Protein AF-A0A3N4AW86-F1 (afdb_monomer)

pLDDT: mean 89.49, std 11.31, range [42.0, 98.19]

Foldseek 3Di:
DPPLCPQLVSVLVVCVVPPDPVCVVVNVVSV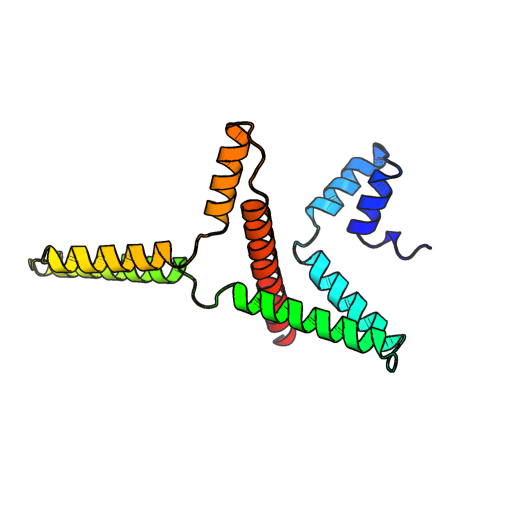VPDDPLNVVVVVVVVLVVLCVVPVPDPVSVVVSVVVVVVLVVLLVVQDPDQLVVVLVVLVVVVVVVVVVCVVVVHDDDPVVVVVSVVVSVCSPPVDDDLVNLVVVVVVCVVVVHDDDPVSVVVNVSNSSSVSSNVVVVVVVVVVVD

Organism: Yersinia pestis (NCBI:txid632)

Nearest PDB structures (foldseek):
  6p6i-assembly1_A  TM=1.658E-01  e=5.862E+00  Escherichia coli UTI89

Mean predicted aligned error: 6.72 Å

Structure (mmCIF, N/CA/C/O backbone):
data_AF-A0A3N4AW86-F1
#
_entry.id   AF-A0A3N4AW86-F1
#
loop_
_atom_site.group_PDB
_atom_site.id
_atom_site.type_symbol
_atom_site.label_atom_id
_atom_site.label_alt_id
_atom_site.label_comp_id
_atom_site.label_asym_id
_atom_site.label_entity_id
_atom_site.label_seq_id
_atom_site.pdbx_PDB_ins_code
_atom_site.Cartn_x
_atom_site.Cartn_y
_atom_site.Cartn_z
_atom_site.occupancy
_atom_site.B_iso_or_equiv
_atom_site.auth_seq_id
_atom_site.auth_comp_id
_atom_site.auth_asym_id
_atom_site.auth_atom_id
_atom_site.pdbx_PDB_model_num
ATOM 1 N N . MET A 1 1 ? 16.468 -4.626 -32.431 1.00 42.00 1 MET A N 1
ATOM 2 C CA . MET A 1 1 ? 15.860 -3.535 -31.632 1.00 42.00 1 MET A CA 1
ATOM 3 C C . MET A 1 1 ? 14.325 -3.589 -31.603 1.00 42.00 1 MET A C 1
ATOM 5 O O . MET A 1 1 ? 13.707 -2.707 -31.034 1.00 42.00 1 MET A O 1
ATOM 9 N N . THR A 1 2 ? 13.701 -4.640 -32.142 1.00 46.69 2 THR A N 1
ATOM 10 C CA . THR A 1 2 ? 12.247 -4.742 -32.370 1.00 46.69 2 THR A CA 1
ATOM 11 C C . THR A 1 2 ? 11.452 -5.402 -31.235 1.00 46.69 2 THR A C 1
ATOM 13 O O . THR A 1 2 ? 10.234 -5.424 -31.299 1.00 46.69 2 THR A O 1
ATOM 16 N N . VAL A 1 3 ? 12.112 -5.922 -30.191 1.00 42.72 3 VAL A N 1
ATOM 17 C CA . VAL A 1 3 ? 11.445 -6.650 -29.086 1.00 42.72 3 VAL A CA 1
ATOM 18 C C . VAL A 1 3 ? 11.011 -5.718 -27.943 1.00 42.72 3 VAL A C 1
ATOM 20 O O . VAL A 1 3 ? 10.119 -6.053 -27.178 1.00 42.72 3 VAL A O 1
ATOM 23 N N . LEU A 1 4 ? 11.584 -4.512 -27.845 1.00 43.78 4 LEU A N 1
ATOM 24 C CA . LEU A 1 4 ? 11.191 -3.526 -26.824 1.00 43.78 4 LEU A CA 1
ATOM 25 C C . LEU A 1 4 ? 9.841 -2.859 -27.147 1.00 43.78 4 LEU A C 1
ATOM 27 O O . LEU A 1 4 ? 9.157 -2.391 -26.248 1.00 43.78 4 LEU A O 1
ATOM 31 N N . ALA A 1 5 ? 9.425 -2.847 -28.417 1.00 46.34 5 ALA A N 1
ATOM 32 C CA . ALA A 1 5 ? 8.185 -2.203 -28.859 1.00 46.34 5 ALA A CA 1
ATOM 33 C C . ALA A 1 5 ? 6.909 -3.002 -28.528 1.00 46.34 5 ALA A C 1
ATOM 35 O O . ALA A 1 5 ? 5.811 -2.500 -28.733 1.00 46.34 5 ALA A O 1
ATOM 36 N N . THR A 1 6 ? 7.032 -4.236 -28.029 1.00 52.88 6 THR A N 1
ATOM 37 C CA . THR A 1 6 ? 5.878 -5.086 -27.690 1.00 52.88 6 THR A CA 1
ATOM 38 C C . THR A 1 6 ? 5.490 -5.012 -26.215 1.00 52.88 6 THR A C 1
ATOM 40 O O . THR A 1 6 ? 4.542 -5.677 -25.805 1.00 52.88 6 THR A O 1
ATOM 43 N N . GLN A 1 7 ? 6.225 -4.248 -25.400 1.00 64.31 7 GLN A N 1
ATOM 44 C CA . GLN A 1 7 ? 5.888 -4.031 -23.995 1.00 64.31 7 GLN A CA 1
ATOM 45 C C . GLN A 1 7 ? 5.148 -2.692 -23.832 1.00 64.31 7 GLN A C 1
ATOM 47 O O . GLN A 1 7 ? 5.660 -1.666 -24.284 1.00 64.31 7 GLN A O 1
ATOM 52 N N . PRO A 1 8 ? 3.976 -2.673 -23.171 1.00 67.88 8 PRO A N 1
ATOM 53 C CA . PRO A 1 8 ? 3.099 -1.499 -23.094 1.00 67.88 8 PRO A CA 1
ATOM 54 C C . PRO A 1 8 ? 3.762 -0.272 -22.443 1.00 67.88 8 PRO A C 1
ATOM 56 O O . PRO A 1 8 ? 3.571 0.852 -22.894 1.00 67.88 8 PRO A O 1
ATOM 59 N N . GLU A 1 9 ? 4.609 -0.473 -21.431 1.00 69.81 9 GLU A N 1
ATOM 60 C CA . GLU A 1 9 ? 5.377 0.607 -20.792 1.00 69.81 9 GLU A CA 1
ATOM 61 C C . GLU A 1 9 ? 6.489 1.152 -21.707 1.00 69.81 9 GLU A C 1
ATOM 63 O O . GLU A 1 9 ? 6.673 2.361 -21.823 1.00 69.81 9 GLU A O 1
ATOM 68 N N . SER A 1 10 ? 7.204 0.278 -22.419 1.00 72.44 10 SER A N 1
ATOM 69 C CA . SER A 1 10 ? 8.222 0.707 -23.383 1.00 72.44 10 SER A CA 1
ATOM 70 C C . SER A 1 10 ? 7.596 1.472 -24.550 1.00 72.44 10 SER A C 1
ATOM 72 O O . SER A 1 10 ? 8.141 2.491 -24.964 1.00 72.44 10 SER A O 1
ATOM 74 N N . ALA A 1 11 ? 6.427 1.045 -25.039 1.00 75.19 11 ALA A N 1
ATOM 75 C CA . ALA A 1 11 ? 5.647 1.799 -26.019 1.00 75.19 11 ALA A CA 1
ATOM 76 C C . ALA A 1 11 ? 5.262 3.188 -25.481 1.00 75.19 11 ALA A C 1
ATOM 78 O O . ALA A 1 11 ? 5.430 4.184 -26.186 1.00 75.19 11 ALA A O 1
ATOM 79 N N . ALA A 1 12 ? 4.879 3.273 -24.204 1.00 79.94 12 ALA A N 1
ATOM 80 C CA . ALA A 1 12 ? 4.555 4.539 -23.562 1.00 79.94 12 ALA A CA 1
ATOM 81 C C . ALA A 1 12 ? 5.732 5.506 -23.449 1.00 79.94 12 ALA A C 1
ATOM 83 O O . ALA A 1 12 ? 5.621 6.681 -23.807 1.00 79.94 12 ALA A O 1
ATOM 84 N N . LEU A 1 13 ? 6.882 5.011 -22.998 1.00 82.31 13 LEU A N 1
ATOM 85 C CA . LEU A 1 13 ? 8.104 5.806 -22.913 1.00 82.31 13 LEU A CA 1
ATOM 86 C C . LEU A 1 13 ? 8.606 6.218 -24.304 1.00 82.31 13 LEU A C 1
ATOM 88 O O . LEU A 1 13 ? 9.104 7.331 -24.481 1.00 82.31 13 LEU A O 1
ATOM 92 N N . LEU A 1 14 ? 8.461 5.354 -25.313 1.00 84.31 14 LEU A N 1
ATOM 93 C CA . LEU A 1 14 ? 8.794 5.684 -26.700 1.00 84.31 14 LEU A CA 1
ATOM 94 C C . LEU A 1 14 ? 7.863 6.765 -27.263 1.00 84.31 14 LEU A C 1
ATOM 96 O O . LEU A 1 14 ? 8.356 7.680 -27.925 1.00 84.31 14 LEU A O 1
ATOM 100 N N . TRP A 1 15 ? 6.563 6.712 -26.957 1.00 89.12 15 TRP A N 1
ATOM 101 C CA . TRP A 1 15 ? 5.609 7.746 -27.358 1.00 89.12 15 TRP A CA 1
ATOM 102 C C . TRP A 1 15 ? 5.960 9.107 -26.744 1.00 89.12 15 TRP A C 1
ATOM 104 O O . TRP A 1 15 ? 5.963 10.105 -27.457 1.00 89.12 15 TRP A O 1
ATOM 114 N N . LEU A 1 16 ? 6.377 9.167 -25.471 1.00 89.12 16 LEU A N 1
ATOM 115 C CA . LEU A 1 16 ? 6.836 10.424 -24.849 1.00 89.12 16 LEU A CA 1
ATOM 116 C C . LEU A 1 16 ? 8.054 11.043 -25.556 1.00 89.12 16 LEU A C 1
ATOM 118 O O . LEU A 1 16 ? 8.210 12.262 -25.563 1.00 89.12 16 LEU A O 1
ATOM 122 N N . ASN A 1 17 ? 8.912 10.220 -26.167 1.00 89.75 17 ASN A N 1
ATOM 123 C CA . ASN A 1 17 ? 10.070 10.692 -26.930 1.00 89.75 17 ASN A CA 1
ATOM 124 C C . ASN A 1 17 ? 9.721 11.107 -28.370 1.00 89.75 17 ASN A C 1
ATOM 126 O O . ASN A 1 17 ? 10.458 11.885 -28.979 1.00 89.75 17 ASN A O 1
ATOM 130 N N . ARG A 1 18 ? 8.638 10.568 -28.940 1.00 90.00 18 ARG A N 1
ATOM 131 C CA . ARG A 1 18 ? 8.152 10.870 -30.296 1.00 90.00 18 ARG A CA 1
ATOM 132 C C . ARG A 1 18 ? 6.620 10.899 -30.311 1.00 90.00 18 ARG A C 1
ATOM 134 O O . ARG A 1 18 ? 6.008 9.950 -30.803 1.00 90.00 18 ARG A O 1
AT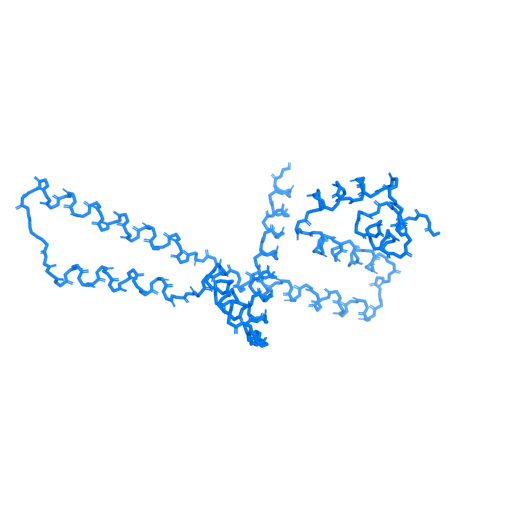OM 141 N N . PRO A 1 19 ? 6.009 11.961 -29.763 1.00 91.50 19 PRO A N 1
ATOM 142 C CA . PRO A 1 19 ? 4.564 12.022 -29.637 1.00 91.50 19 PRO A CA 1
ATOM 143 C C . PRO A 1 19 ? 3.919 12.179 -31.012 1.00 91.50 19 PRO A C 1
ATOM 145 O O . PRO A 1 19 ? 4.356 12.987 -31.833 1.00 91.50 19 PRO A O 1
ATOM 148 N N . ASP A 1 20 ? 2.851 11.423 -31.233 1.00 93.31 20 ASP A N 1
ATOM 149 C CA . ASP A 1 20 ? 2.004 11.528 -32.415 1.00 93.31 20 ASP A CA 1
ATOM 150 C C . ASP A 1 20 ? 0.535 11.497 -31.983 1.00 93.31 20 ASP A C 1
ATOM 152 O O . ASP A 1 20 ? 0.100 10.617 -31.236 1.00 93.31 20 ASP A O 1
ATOM 156 N N . VAL A 1 21 ? -0.232 12.484 -32.451 1.00 95.12 21 VAL A N 1
ATOM 157 C CA . VAL A 1 21 ? -1.661 12.615 -32.156 1.00 95.12 21 VAL A CA 1
ATOM 158 C C . VAL A 1 21 ? -2.461 11.442 -32.721 1.00 95.12 21 VAL A C 1
ATOM 160 O O . VAL A 1 21 ? -3.443 11.033 -32.106 1.00 95.12 21 VAL A O 1
ATOM 163 N N . ALA A 1 22 ? -2.022 10.857 -33.842 1.00 94.75 22 ALA A N 1
ATOM 164 C CA . ALA A 1 22 ? -2.697 9.718 -34.458 1.00 94.75 22 ALA A CA 1
ATOM 165 C C . ALA A 1 22 ? -2.637 8.457 -33.578 1.00 94.75 22 ALA A C 1
ATOM 167 O O . ALA A 1 22 ? -3.567 7.655 -33.597 1.00 94.75 22 ALA A O 1
ATOM 168 N N . THR A 1 23 ? -1.576 8.304 -32.777 1.00 90.62 23 THR A N 1
ATOM 169 C CA . THR A 1 23 ? -1.358 7.150 -31.886 1.00 90.62 23 THR A CA 1
ATOM 170 C C . THR A 1 23 ? -1.676 7.449 -30.421 1.00 90.62 23 THR A C 1
ATOM 172 O O . THR A 1 23 ? -1.651 6.546 -29.588 1.00 90.62 23 THR A O 1
ATOM 175 N N . TYR A 1 24 ? -2.021 8.697 -30.082 1.00 93.06 24 TYR A N 1
ATOM 176 C CA . TYR A 1 24 ? -2.259 9.114 -28.698 1.00 93.06 24 TYR A CA 1
ATOM 177 C C . TYR A 1 24 ? -3.385 8.328 -28.010 1.00 93.06 24 TYR A C 1
ATOM 179 O O . TYR A 1 24 ? -3.247 7.935 -26.854 1.00 93.06 24 TYR A O 1
ATOM 187 N N . GLY A 1 25 ? -4.484 8.059 -28.723 1.00 91.81 25 GLY A N 1
ATOM 188 C CA . GLY A 1 25 ? -5.603 7.283 -28.179 1.00 91.81 25 GLY A CA 1
ATOM 189 C C . GLY A 1 25 ? -5.204 5.848 -27.828 1.00 91.81 25 GLY A C 1
ATOM 190 O O . GLY A 1 25 ? -5.431 5.405 -26.706 1.00 91.81 25 GLY A O 1
ATOM 191 N N . GLU A 1 26 ? -4.542 5.150 -28.754 1.00 87.44 26 GLU A N 1
ATOM 192 C CA . GLU A 1 26 ? -4.023 3.789 -28.537 1.00 87.44 26 GLU A CA 1
ATOM 193 C C . GLU A 1 26 ? -3.012 3.750 -27.386 1.00 87.44 26 GLU A C 1
ATOM 195 O O . GLU A 1 26 ? -3.025 2.844 -26.547 1.00 87.44 26 GLU A O 1
ATOM 200 N N . GLN A 1 27 ? -2.175 4.779 -27.308 1.00 88.50 27 GLN A N 1
ATOM 201 C CA . GLN A 1 27 ? -1.208 4.937 -26.243 1.00 88.50 27 GLN A CA 1
ATOM 202 C C . GLN A 1 27 ? -1.879 5.080 -24.864 1.00 88.50 27 GLN A C 1
ATOM 204 O O . GLN A 1 27 ? -1.477 4.408 -23.911 1.00 88.50 27 GLN A O 1
ATOM 209 N N . LEU A 1 28 ? -2.924 5.903 -24.733 1.00 91.19 28 LEU A N 1
ATOM 210 C CA . LEU A 1 28 ? -3.678 6.009 -23.479 1.00 91.19 28 LEU A CA 1
ATOM 211 C C . LEU A 1 28 ? -4.407 4.709 -23.132 1.00 91.19 28 LEU A C 1
ATOM 213 O O . LEU A 1 28 ? -4.344 4.276 -21.983 1.00 91.19 28 LEU A O 1
ATOM 217 N N . SER A 1 29 ? -5.031 4.049 -24.111 1.00 88.56 29 SER A N 1
ATOM 218 C CA . SER A 1 29 ? -5.679 2.748 -23.897 1.00 88.56 29 SER A CA 1
ATOM 219 C C . SER A 1 29 ? -4.688 1.678 -23.433 1.00 88.56 29 SER A C 1
ATOM 221 O O . SER A 1 29 ? -5.029 0.816 -22.625 1.00 88.56 29 SER A O 1
ATOM 223 N N . THR A 1 30 ? -3.442 1.734 -23.899 1.00 84.94 30 THR A N 1
ATOM 224 C CA . THR A 1 30 ? -2.376 0.832 -23.447 1.00 84.94 30 THR A CA 1
ATOM 225 C C . THR A 1 30 ? -2.022 1.068 -21.976 1.00 84.94 30 THR A C 1
ATOM 227 O O . THR A 1 30 ? -1.865 0.110 -21.218 1.00 84.94 30 THR A O 1
ATOM 230 N N . LEU A 1 31 ? -1.933 2.333 -21.556 1.00 87.06 31 LEU A N 1
ATOM 231 C CA . LEU A 1 31 ? -1.657 2.706 -20.165 1.00 87.06 31 LEU A CA 1
ATOM 232 C C . LEU A 1 31 ? -2.814 2.368 -19.220 1.00 87.06 31 LEU A C 1
ATOM 234 O O . LEU A 1 31 ? -2.570 1.914 -18.106 1.00 87.06 31 LEU A O 1
ATOM 238 N N . GLU A 1 32 ? -4.056 2.547 -19.669 1.00 86.69 32 GLU A N 1
ATOM 239 C CA . GLU A 1 32 ? -5.261 2.224 -18.896 1.00 86.69 32 GLU A CA 1
ATOM 240 C C . GLU A 1 32 ? -5.319 0.741 -18.506 1.00 86.69 32 GLU A C 1
ATOM 242 O O . GLU A 1 32 ? -5.755 0.391 -17.411 1.00 86.69 32 GLU A O 1
ATOM 247 N N . ASN A 1 33 ? -4.821 -0.135 -19.380 1.00 84.69 33 ASN A N 1
ATOM 248 C CA . ASN A 1 33 ? -4.828 -1.581 -19.170 1.00 84.69 33 ASN A CA 1
ATOM 249 C C . ASN A 1 33 ? -3.539 -2.115 -18.516 1.00 84.69 33 ASN A C 1
ATOM 251 O O . ASN A 1 33 ? -3.370 -3.332 -18.378 1.00 84.69 33 ASN A O 1
ATOM 255 N N . LEU A 1 34 ? -2.611 -1.239 -18.114 1.00 85.88 34 LEU A N 1
ATOM 256 C CA . LEU A 1 34 ? -1.362 -1.660 -17.491 1.00 85.88 34 LEU A CA 1
ATOM 257 C C . LEU A 1 34 ? -1.620 -2.174 -16.069 1.00 85.88 34 LEU A C 1
ATOM 259 O O . LEU A 1 34 ? -2.151 -1.474 -15.210 1.00 85.88 34 LEU A O 1
ATOM 263 N N . SER A 1 35 ? -1.206 -3.412 -15.797 1.00 89.50 35 SER A N 1
ATOM 264 C CA . SER A 1 35 ? -1.344 -3.989 -14.460 1.00 89.50 35 SER A CA 1
ATOM 265 C C . SER A 1 35 ? -0.543 -3.184 -13.425 1.00 89.50 35 SER A C 1
ATOM 267 O O . SER A 1 35 ? 0.636 -2.908 -13.664 1.00 89.50 35 SER A O 1
ATOM 269 N N . PRO A 1 36 ? -1.089 -2.926 -12.221 1.00 91.69 36 PRO A N 1
ATOM 270 C CA . PRO A 1 36 ? -0.319 -2.328 -11.128 1.00 91.69 36 PRO A CA 1
ATOM 271 C C . PRO A 1 36 ? 0.855 -3.216 -10.672 1.00 91.69 36 PRO A C 1
ATOM 273 O O . PRO A 1 36 ? 1.771 -2.745 -10.005 1.00 91.69 36 PRO A O 1
ATOM 276 N N . LEU A 1 37 ? 0.857 -4.502 -11.051 1.00 93.56 37 LEU A N 1
ATOM 277 C CA . LEU A 1 37 ? 1.943 -5.445 -10.783 1.00 93.56 37 LEU A CA 1
ATOM 278 C C . LEU A 1 37 ? 3.038 -5.452 -11.854 1.00 93.56 37 LEU A C 1
ATOM 280 O O . LEU A 1 37 ? 3.976 -6.238 -11.744 1.00 93.56 37 LEU A O 1
ATOM 284 N N . PHE A 1 38 ? 2.940 -4.608 -12.884 1.00 89.19 38 PHE A N 1
ATOM 285 C CA . PHE A 1 38 ? 3.862 -4.616 -14.019 1.00 89.19 38 PHE A CA 1
ATOM 286 C C . PHE A 1 38 ? 5.336 -4.603 -13.592 1.00 89.19 38 PHE A C 1
ATOM 288 O O . PHE A 1 38 ? 6.097 -5.459 -14.030 1.00 89.19 38 PHE A O 1
ATOM 295 N N . VAL A 1 39 ? 5.729 -3.703 -12.685 1.00 89.62 39 VAL A N 1
ATOM 296 C CA . VAL A 1 39 ? 7.125 -3.588 -12.223 1.00 89.62 39 VAL A CA 1
ATOM 297 C C . VAL A 1 39 ? 7.622 -4.886 -11.579 1.00 89.62 39 VAL A C 1
ATOM 299 O O . VAL A 1 39 ? 8.742 -5.315 -11.846 1.00 89.62 39 VAL A O 1
ATOM 302 N N . LEU A 1 40 ? 6.789 -5.537 -10.762 1.00 94.25 40 LEU A N 1
ATOM 303 C CA . LEU A 1 40 ? 7.142 -6.791 -10.091 1.00 94.25 40 LEU A CA 1
ATOM 304 C C . LEU A 1 40 ? 7.219 -7.954 -11.090 1.00 94.25 40 LEU A C 1
ATOM 306 O O . LEU A 1 40 ? 8.208 -8.681 -11.099 1.00 94.25 40 LEU A O 1
ATOM 310 N N . ASN A 1 41 ? 6.255 -8.051 -12.010 1.00 92.81 41 ASN A N 1
ATOM 311 C CA . ASN A 1 41 ? 6.264 -9.056 -13.076 1.00 92.81 41 ASN A CA 1
ATOM 312 C C . ASN A 1 41 ? 7.490 -8.911 -13.996 1.00 92.81 41 ASN A C 1
ATOM 314 O O . ASN A 1 41 ? 8.102 -9.902 -14.397 1.00 92.81 41 ASN A O 1
ATOM 318 N N . THR A 1 42 ? 7.864 -7.677 -14.336 1.00 91.19 42 THR A N 1
ATOM 319 C CA . THR A 1 42 ? 9.046 -7.382 -15.154 1.00 91.19 42 THR A CA 1
ATOM 320 C C . THR A 1 42 ? 10.333 -7.701 -14.399 1.00 91.19 42 THR A C 1
ATOM 322 O O . THR A 1 42 ? 11.272 -8.241 -14.989 1.00 91.19 42 THR A O 1
ATOM 325 N N . ALA A 1 43 ? 10.390 -7.427 -13.094 1.00 93.25 43 ALA A N 1
ATOM 326 C CA . ALA A 1 43 ? 11.531 -7.800 -12.266 1.00 93.25 43 ALA A CA 1
ATOM 327 C C . ALA A 1 43 ? 11.709 -9.324 -12.192 1.00 93.25 43 ALA A C 1
ATOM 329 O O . ALA A 1 43 ? 12.828 -9.810 -12.353 1.00 93.25 43 ALA A O 1
ATOM 330 N N . ASP A 1 44 ? 10.623 -10.084 -12.052 1.00 94.44 44 ASP A N 1
ATOM 331 C CA . ASP A 1 44 ? 10.658 -11.549 -12.078 1.00 94.44 44 ASP A CA 1
ATOM 332 C C . ASP A 1 44 ? 11.193 -12.089 -13.410 1.00 94.44 44 ASP A C 1
ATOM 334 O O . ASP A 1 44 ? 12.092 -12.935 -13.428 1.00 94.44 44 ASP A O 1
ATOM 338 N N . GLN A 1 45 ? 10.707 -11.551 -14.534 1.00 94.06 45 GLN A N 1
ATOM 339 C CA . GLN A 1 45 ? 11.214 -11.900 -15.866 1.00 94.06 45 GLN A CA 1
ATOM 340 C C . GLN A 1 45 ? 12.696 -11.542 -16.021 1.00 94.06 45 GLN A C 1
ATOM 342 O O . GLN A 1 45 ? 13.470 -12.324 -16.574 1.00 94.06 45 GLN A O 1
ATOM 347 N N . SER A 1 46 ? 13.108 -10.388 -15.496 1.00 94.88 46 SER A N 1
ATOM 348 C CA . SER A 1 46 ? 14.499 -9.927 -15.535 1.00 94.88 46 SER A CA 1
ATOM 349 C C . SER A 1 46 ? 15.415 -10.849 -14.732 1.00 94.88 46 SER A C 1
ATOM 351 O O . SER A 1 46 ? 16.473 -11.248 -15.220 1.00 94.88 46 SER A O 1
ATOM 353 N N . VAL A 1 47 ? 14.994 -11.256 -13.531 1.00 96.69 47 VAL A N 1
ATOM 354 C CA . VAL A 1 47 ? 15.724 -12.219 -12.696 1.00 96.69 47 VAL A CA 1
ATOM 355 C C . VAL A 1 47 ? 15.808 -13.581 -13.385 1.00 96.69 47 VAL A C 1
ATOM 357 O O . VAL A 1 47 ? 16.884 -14.180 -13.414 1.00 96.69 47 VAL A O 1
ATOM 360 N N . ALA A 1 48 ? 14.712 -14.071 -13.970 1.00 95.88 48 ALA A N 1
ATOM 361 C CA . ALA A 1 48 ? 14.695 -15.338 -14.699 1.00 95.88 48 ALA A CA 1
ATOM 362 C C . ALA A 1 48 ? 15.649 -15.317 -15.906 1.00 95.88 48 ALA A C 1
ATOM 364 O O . ALA A 1 48 ? 16.470 -16.224 -16.067 1.00 95.88 48 ALA A O 1
ATOM 365 N N . MET A 1 49 ? 15.605 -14.247 -16.703 1.00 96.06 49 MET A N 1
ATOM 366 C CA . MET A 1 49 ? 16.491 -14.057 -17.851 1.00 96.06 49 MET A CA 1
ATOM 367 C C . MET A 1 49 ? 17.960 -13.971 -17.425 1.00 96.06 49 MET A C 1
ATOM 369 O O . MET A 1 49 ? 18.814 -14.623 -18.027 1.00 96.06 49 MET A O 1
ATOM 373 N N . ALA A 1 50 ? 18.266 -13.219 -16.365 1.00 97.31 50 ALA A N 1
ATOM 374 C CA . ALA A 1 50 ? 19.627 -13.085 -15.857 1.00 97.31 50 ALA A CA 1
ATOM 375 C C . ALA A 1 50 ? 20.186 -14.432 -15.366 1.00 97.31 50 ALA A C 1
ATOM 377 O O . ALA A 1 50 ? 21.317 -14.779 -15.704 1.00 97.31 50 ALA A O 1
ATOM 378 N N . ARG A 1 51 ? 19.377 -15.233 -14.653 1.00 97.12 51 ARG A N 1
ATOM 379 C CA . ARG A 1 51 ? 19.750 -16.594 -14.220 1.00 97.12 51 ARG A CA 1
ATOM 380 C C . ARG A 1 51 ? 20.024 -17.524 -15.400 1.00 97.12 51 ARG A C 1
ATOM 382 O O . ARG A 1 51 ? 20.951 -18.321 -15.339 1.00 97.12 51 ARG A O 1
ATOM 389 N N . GLN A 1 52 ? 19.241 -17.425 -16.473 1.00 97.12 52 GLN A N 1
ATOM 390 C CA . GLN A 1 52 ? 19.451 -18.233 -17.675 1.00 97.12 52 GLN A CA 1
ATOM 391 C C . GLN A 1 52 ? 20.717 -17.812 -18.434 1.00 97.12 52 GLN A C 1
ATOM 393 O O . GLN A 1 52 ? 21.446 -18.659 -18.949 1.00 97.12 52 GLN A O 1
ATOM 398 N N . ARG A 1 53 ? 20.974 -16.502 -18.536 1.00 97.69 53 ARG A N 1
ATOM 399 C CA . ARG A 1 53 ? 22.063 -15.964 -19.358 1.00 97.69 53 ARG A CA 1
ATOM 400 C C . ARG A 1 53 ? 23.423 -16.022 -18.669 1.00 97.69 53 ARG A C 1
ATOM 402 O O . ARG A 1 53 ? 24.426 -16.215 -19.360 1.00 97.69 53 ARG A O 1
ATOM 409 N N . TRP A 1 54 ? 23.442 -15.863 -17.346 1.00 97.75 54 TRP A N 1
ATOM 410 C CA . TRP A 1 54 ? 24.644 -15.790 -16.514 1.00 97.75 54 TRP A CA 1
ATOM 411 C C . TRP A 1 54 ? 24.511 -16.654 -15.245 1.00 97.75 54 TRP A C 1
ATOM 413 O O . TRP A 1 54 ? 24.584 -16.133 -14.134 1.00 97.75 54 TRP A O 1
ATOM 423 N N . PRO A 1 55 ? 24.334 -17.982 -15.377 1.00 95.56 55 PRO A N 1
ATOM 424 C CA . PRO A 1 55 ? 23.974 -18.861 -14.257 1.00 95.56 55 PRO A CA 1
ATOM 425 C C . PRO A 1 55 ? 25.035 -18.968 -13.153 1.00 95.56 55 PRO A C 1
ATOM 427 O O . PRO A 1 55 ? 24.719 -19.357 -12.032 1.00 95.56 55 PRO A O 1
ATOM 430 N N . SER A 1 56 ? 26.296 -18.665 -13.465 1.00 95.75 56 SER A N 1
ATOM 431 C CA . SER A 1 56 ? 27.428 -18.770 -12.533 1.00 95.75 56 SER A CA 1
ATOM 432 C C . SER A 1 56 ? 28.103 -17.426 -12.260 1.00 95.75 56 SER A C 1
ATOM 434 O O . SER A 1 56 ? 29.174 -17.403 -11.659 1.00 95.75 56 SER A O 1
ATOM 436 N N . ASP A 1 57 ? 27.510 -16.313 -12.706 1.00 98.19 57 ASP A N 1
ATOM 437 C CA . ASP A 1 57 ? 28.051 -14.982 -12.440 1.00 98.19 57 ASP A CA 1
ATOM 438 C C . ASP A 1 57 ? 27.735 -14.554 -10.992 1.00 98.19 57 ASP A C 1
ATOM 440 O O . ASP A 1 57 ? 26.560 -14.480 -10.615 1.00 98.19 57 ASP A O 1
ATOM 444 N N . PRO A 1 58 ? 28.747 -14.252 -10.155 1.00 97.44 58 PRO A N 1
ATOM 445 C CA . PRO A 1 58 ? 28.511 -13.897 -8.756 1.00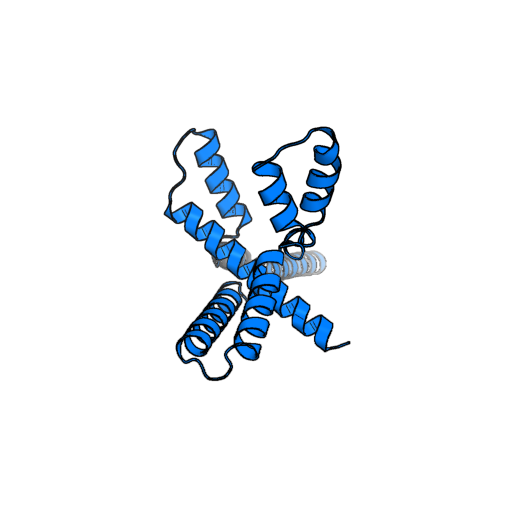 97.44 58 PRO A CA 1
ATOM 446 C C . PRO A 1 58 ? 27.672 -12.625 -8.569 1.00 97.44 58 PRO A C 1
ATOM 448 O O . PRO A 1 58 ? 26.896 -12.542 -7.615 1.00 97.44 58 PRO A O 1
ATOM 451 N N . SER A 1 59 ? 27.799 -11.645 -9.470 1.00 97.12 59 SER A N 1
ATOM 452 C CA . SER A 1 59 ? 27.080 -10.367 -9.384 1.00 97.12 59 SER A CA 1
ATOM 453 C C . SER A 1 59 ? 25.595 -10.571 -9.664 1.00 97.12 59 SER A C 1
ATOM 455 O O . SER A 1 59 ? 24.741 -10.081 -8.924 1.00 97.12 59 SER A O 1
ATOM 457 N N . GLN A 1 60 ? 25.279 -11.364 -10.691 1.00 97.12 60 GLN A N 1
ATOM 458 C CA . GLN A 1 60 ? 23.910 -11.752 -11.018 1.00 97.12 60 GLN A CA 1
ATOM 459 C C . GLN A 1 60 ? 23.228 -12.460 -9.841 1.00 97.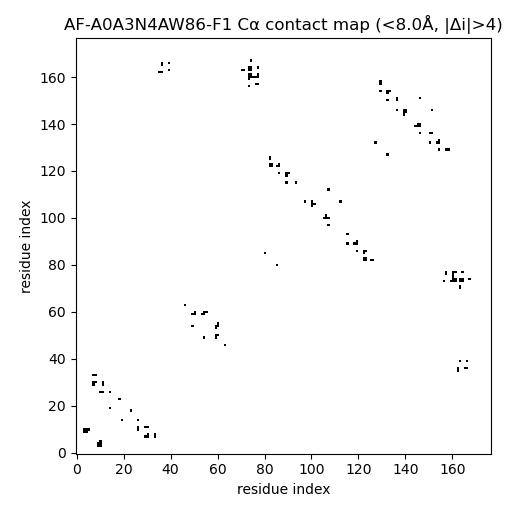12 60 GLN A C 1
ATOM 461 O O . GLN A 1 60 ? 22.094 -12.114 -9.479 1.00 97.12 60 GLN A O 1
ATOM 466 N N . VAL A 1 61 ? 23.908 -13.441 -9.237 1.00 97.44 61 VAL A N 1
ATOM 467 C CA . VAL A 1 61 ? 23.379 -14.202 -8.097 1.00 97.44 61 VAL A CA 1
ATOM 468 C C . VAL A 1 61 ? 23.124 -13.273 -6.910 1.00 97.44 61 VAL A C 1
ATOM 470 O O . VAL A 1 61 ? 22.043 -13.325 -6.316 1.00 97.44 61 VAL A O 1
ATOM 473 N N . ALA A 1 62 ? 24.076 -12.391 -6.593 1.00 98.06 62 ALA A N 1
ATOM 474 C CA . ALA A 1 62 ? 23.968 -11.455 -5.479 1.00 98.06 62 ALA A CA 1
ATOM 475 C C . ALA A 1 62 ? 22.790 -10.477 -5.637 1.00 98.06 62 ALA A C 1
ATOM 477 O O . ALA A 1 62 ? 21.978 -10.349 -4.714 1.00 98.06 62 ALA A O 1
ATOM 478 N N . GLU A 1 63 ? 22.640 -9.837 -6.802 1.00 97.88 63 GLU A N 1
ATOM 479 C CA . GLU A 1 63 ? 21.543 -8.887 -7.041 1.00 97.88 63 GLU A CA 1
ATOM 480 C C . GLU A 1 63 ? 20.177 -9.580 -7.062 1.00 97.88 63 GLU A C 1
ATOM 482 O O . GLU A 1 63 ? 19.217 -9.082 -6.473 1.00 97.88 63 GLU A O 1
ATOM 487 N N . SER A 1 64 ? 20.087 -10.784 -7.635 1.00 97.56 64 SER A N 1
ATOM 488 C CA . SER A 1 64 ? 18.835 -11.553 -7.635 1.00 97.56 64 SER A CA 1
ATOM 489 C C . SER A 1 64 ? 18.401 -11.949 -6.220 1.00 97.56 64 SER A C 1
ATOM 491 O O . SER A 1 64 ? 17.214 -11.914 -5.897 1.00 97.56 64 SER A O 1
ATOM 493 N N . GLN A 1 65 ? 19.348 -12.320 -5.353 1.00 97.19 65 GLN A N 1
ATOM 494 C CA . GLN A 1 65 ? 19.058 -12.614 -3.947 1.00 97.19 65 GLN A CA 1
ATOM 495 C C . GLN A 1 65 ? 18.684 -11.356 -3.163 1.00 97.19 65 GLN A C 1
ATOM 497 O O . GLN A 1 65 ? 17.786 -11.396 -2.322 1.00 97.19 65 GLN A O 1
ATOM 502 N N . ARG A 1 66 ? 19.359 -10.230 -3.421 1.00 97.62 66 ARG A N 1
ATOM 503 C CA . ARG A 1 66 ? 19.020 -8.939 -2.814 1.00 97.62 66 ARG A CA 1
ATOM 504 C C . ARG A 1 66 ? 17.596 -8.521 -3.175 1.00 97.62 66 ARG A C 1
ATOM 506 O O . ARG A 1 66 ? 16.858 -8.127 -2.275 1.00 97.62 66 ARG A O 1
ATOM 513 N N . TRP A 1 67 ? 17.212 -8.648 -4.444 1.00 96.88 67 TRP A N 1
ATOM 514 C CA . TRP A 1 67 ? 15.851 -8.378 -4.905 1.00 96.88 67 TRP A CA 1
ATOM 515 C C . TRP A 1 67 ? 14.823 -9.262 -4.195 1.00 96.88 67 TRP A C 1
ATOM 517 O O . TRP A 1 67 ? 13.866 -8.746 -3.624 1.00 96.88 67 TRP A O 1
ATOM 527 N N . ALA A 1 68 ? 15.063 -10.576 -4.136 1.00 96.38 68 ALA A N 1
ATOM 528 C CA . ALA A 1 68 ? 14.169 -11.501 -3.441 1.00 96.38 68 ALA A CA 1
ATOM 529 C C . ALA A 1 68 ? 13.982 -11.125 -1.958 1.00 96.38 68 ALA A C 1
ATOM 531 O O . ALA A 1 68 ? 12.855 -11.064 -1.475 1.00 96.38 68 ALA A O 1
ATOM 532 N N . ARG A 1 69 ? 15.069 -10.785 -1.249 1.00 97.38 69 ARG A N 1
ATOM 533 C CA . ARG A 1 69 ? 14.999 -10.323 0.150 1.00 97.38 69 ARG A CA 1
ATOM 534 C C . ARG A 1 69 ? 14.221 -9.015 0.308 1.00 97.38 69 ARG A C 1
ATOM 536 O O . ARG A 1 69 ? 13.513 -8.852 1.295 1.00 97.38 69 ARG A O 1
ATOM 543 N N . LEU A 1 70 ? 14.356 -8.084 -0.638 1.00 96.19 70 LEU A N 1
ATOM 544 C CA . LEU A 1 70 ? 13.603 -6.829 -0.631 1.00 96.19 70 LEU A CA 1
ATOM 545 C C . LEU A 1 70 ? 12.098 -7.081 -0.781 1.00 96.19 70 LEU A C 1
ATOM 547 O O . LEU A 1 70 ? 11.311 -6.502 -0.035 1.00 96.19 70 LEU A O 1
ATOM 551 N N . VAL A 1 71 ? 11.703 -7.933 -1.731 1.00 95.94 71 VAL A N 1
ATOM 552 C CA . VAL A 1 71 ? 10.294 -8.291 -1.953 1.00 95.94 71 VAL A CA 1
ATOM 553 C C . VAL A 1 71 ? 9.721 -8.999 -0.724 1.00 95.94 71 VAL A C 1
ATOM 555 O O . VAL A 1 71 ? 8.658 -8.609 -0.251 1.00 95.94 71 VAL A O 1
ATOM 558 N N . GLU A 1 72 ? 10.453 -9.951 -0.142 1.00 95.06 72 GLU A N 1
ATOM 559 C CA . GLU A 1 72 ? 10.040 -10.647 1.085 1.00 95.06 72 GLU A CA 1
ATOM 560 C C . GLU A 1 72 ? 9.824 -9.672 2.255 1.00 95.06 72 GLU A C 1
ATOM 562 O O . GLU A 1 72 ? 8.790 -9.696 2.922 1.00 95.06 72 GLU A O 1
ATOM 567 N N . ALA A 1 73 ? 10.758 -8.739 2.465 1.00 94.56 73 ALA A N 1
ATOM 568 C CA . ALA A 1 73 ? 10.622 -7.719 3.503 1.00 94.56 73 ALA A CA 1
ATOM 569 C C . ALA A 1 73 ? 9.381 -6.833 3.287 1.00 94.56 73 ALA A C 1
ATOM 571 O O . ALA A 1 73 ? 8.665 -6.526 4.240 1.00 94.56 73 ALA A O 1
ATOM 572 N N . ARG A 1 74 ? 9.090 -6.453 2.036 1.00 94.56 74 ARG A N 1
ATOM 573 C CA . ARG A 1 74 ? 7.893 -5.677 1.674 1.00 94.56 74 ARG A CA 1
ATOM 574 C C . ARG A 1 74 ? 6.601 -6.446 1.942 1.00 94.56 74 ARG A C 1
ATOM 576 O O . ARG A 1 74 ? 5.653 -5.853 2.446 1.00 94.56 74 ARG A O 1
ATOM 583 N N . ILE A 1 75 ? 6.568 -7.748 1.655 1.00 92.50 75 ILE A N 1
ATOM 584 C CA . ILE A 1 75 ? 5.420 -8.610 1.976 1.00 92.50 75 ILE A CA 1
ATOM 585 C C . ILE A 1 75 ? 5.177 -8.619 3.491 1.00 92.50 75 ILE A C 1
ATOM 587 O O . ILE A 1 75 ? 4.039 -8.440 3.922 1.00 92.50 75 ILE A O 1
ATOM 591 N N . GLY A 1 76 ? 6.237 -8.751 4.296 1.00 87.06 76 GLY A N 1
ATOM 592 C CA . GLY A 1 76 ? 6.142 -8.710 5.759 1.00 87.06 76 GLY A CA 1
ATOM 593 C C . GLY A 1 76 ? 5.614 -7.378 6.312 1.00 87.06 76 GLY A C 1
ATOM 594 O O . GLY A 1 76 ? 4.866 -7.369 7.287 1.00 87.06 76 GLY A O 1
ATOM 595 N N . LEU A 1 77 ? 5.944 -6.254 5.665 1.00 85.06 77 LEU A N 1
ATOM 596 C CA . LEU A 1 77 ? 5.456 -4.919 6.042 1.00 85.06 77 LEU A CA 1
ATOM 597 C C . LEU A 1 77 ? 3.975 -4.683 5.718 1.00 85.06 77 LEU A C 1
ATOM 599 O O . LEU A 1 77 ? 3.370 -3.782 6.294 1.00 85.06 77 LEU A O 1
ATOM 603 N N . ALA A 1 78 ? 3.387 -5.460 4.806 1.00 77.69 78 ALA A N 1
ATOM 604 C CA . ALA A 1 78 ? 2.012 -5.270 4.346 1.00 77.69 78 ALA A CA 1
ATOM 605 C C . ALA A 1 78 ? 0.939 -5.793 5.320 1.00 77.69 78 ALA A C 1
ATOM 607 O O . ALA A 1 78 ? -0.242 -5.726 4.983 1.00 77.69 78 ALA A O 1
ATOM 608 N N . GLY A 1 79 ? 1.345 -6.326 6.482 1.00 66.69 79 GLY A N 1
ATOM 609 C CA . GLY A 1 79 ? 0.468 -6.798 7.553 1.00 66.69 79 GLY A CA 1
ATOM 610 C C . GLY A 1 79 ? -0.404 -8.000 7.163 1.00 66.69 79 GLY A C 1
ATOM 611 O O . GLY A 1 79 ? -1.180 -7.976 6.208 1.00 66.69 79 GLY A O 1
ATOM 612 N N . THR A 1 80 ? -0.333 -9.089 7.925 1.00 62.12 80 THR A N 1
ATOM 613 C CA . THR A 1 80 ? -1.312 -10.186 7.805 1.00 62.12 80 THR A CA 1
ATOM 614 C C . THR A 1 80 ? -2.609 -9.876 8.553 1.00 62.12 80 THR A C 1
ATOM 616 O O . THR A 1 80 ? -3.680 -10.296 8.113 1.00 62.12 80 THR A O 1
ATOM 619 N N . ASP A 1 81 ? -2.522 -9.080 9.621 1.00 66.81 81 ASP A N 1
ATOM 620 C CA . ASP A 1 81 ? -3.635 -8.720 10.499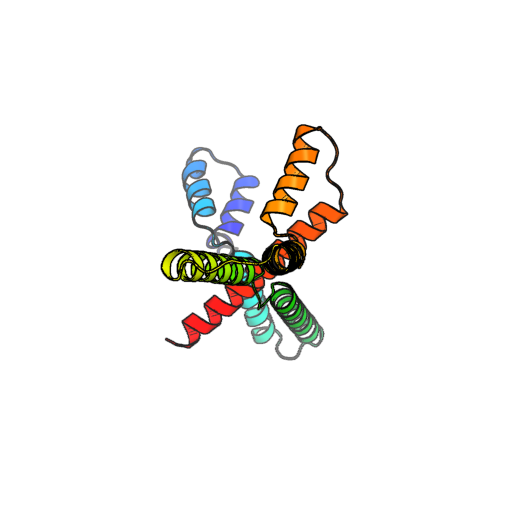 1.00 66.81 81 ASP A CA 1
ATOM 621 C C . ASP A 1 81 ? -4.181 -7.342 10.116 1.00 66.81 81 ASP A C 1
ATOM 623 O O . ASP A 1 81 ? -3.714 -6.314 10.601 1.00 66.81 81 ASP A O 1
ATOM 627 N N . SER A 1 82 ? -5.172 -7.308 9.226 1.00 74.81 82 SER A N 1
ATOM 628 C CA . SER A 1 82 ? -5.810 -6.051 8.831 1.00 74.81 82 SER A CA 1
ATOM 629 C C . SER A 1 82 ? -6.519 -5.400 10.027 1.00 74.81 82 SER A C 1
ATOM 631 O O . SER A 1 82 ? -7.532 -5.918 10.507 1.00 74.81 82 SER A O 1
ATOM 633 N N . SER A 1 83 ? -6.032 -4.233 10.466 1.00 81.19 83 SER A N 1
ATOM 634 C CA . SER A 1 83 ? -6.684 -3.403 11.492 1.00 81.19 83 SER A CA 1
ATOM 635 C C . SER A 1 83 ? -8.144 -3.093 11.143 1.00 81.19 83 SER A C 1
ATOM 637 O O . SER A 1 83 ? -8.994 -3.045 12.028 1.00 81.19 83 SER A O 1
ATOM 639 N N . TYR A 1 84 ? -8.462 -2.961 9.849 1.00 85.81 84 TYR A N 1
ATOM 640 C CA . TYR A 1 84 ? -9.832 -2.784 9.362 1.00 85.81 84 TYR A CA 1
ATOM 641 C C . TYR A 1 84 ? -10.724 -3.985 9.698 1.00 85.81 84 TYR A C 1
ATOM 643 O O . TYR A 1 84 ? -11.795 -3.815 10.280 1.00 85.81 84 TYR A O 1
ATOM 651 N N . PHE A 1 85 ? -10.271 -5.204 9.387 1.00 88.25 85 PHE A N 1
ATOM 652 C CA . PHE A 1 85 ? -11.030 -6.418 9.690 1.00 88.25 85 PHE A CA 1
ATOM 653 C C . PHE A 1 85 ? -11.234 -6.591 11.201 1.00 88.25 85 PHE A C 1
ATOM 655 O O . PHE A 1 85 ? -12.348 -6.861 11.646 1.00 88.25 85 PHE A O 1
ATOM 662 N N . GLN A 1 86 ? -10.189 -6.361 12.003 1.00 90.06 86 GLN A N 1
ATOM 663 C CA . GLN A 1 86 ? -10.275 -6.436 13.467 1.00 90.06 86 GLN A CA 1
ATOM 664 C C . GLN A 1 86 ? -11.251 -5.400 14.038 1.00 90.06 86 GLN A C 1
ATOM 666 O O . GLN A 1 86 ? -12.092 -5.725 14.880 1.00 90.06 86 GLN A O 1
ATOM 671 N N . LEU A 1 87 ? -11.193 -4.159 13.550 1.00 92.31 87 LEU A N 1
ATOM 672 C CA . LEU A 1 87 ? -12.125 -3.104 13.935 1.00 92.31 87 LEU A CA 1
ATOM 673 C C . LEU A 1 87 ? -13.569 -3.481 13.583 1.00 92.31 87 LEU A C 1
ATOM 675 O O . LEU A 1 87 ? -14.455 -3.342 14.426 1.00 92.31 87 LEU A O 1
ATOM 679 N N . GLN A 1 88 ? -13.803 -4.011 12.380 1.00 93.12 88 GLN A N 1
ATOM 680 C CA . GLN A 1 88 ? -15.122 -4.475 11.950 1.00 93.12 88 GLN A CA 1
ATOM 681 C C . GLN A 1 88 ? -15.646 -5.597 12.856 1.00 93.12 88 GLN A C 1
ATOM 683 O O . GLN A 1 88 ? -16.801 -5.552 13.281 1.00 93.12 88 GLN A O 1
ATOM 688 N N . GLN A 1 89 ? -14.806 -6.578 13.198 1.00 94.50 89 GLN A N 1
ATOM 689 C CA . GLN A 1 89 ? -15.180 -7.664 14.106 1.00 94.50 89 GLN A CA 1
ATOM 690 C C . GLN A 1 89 ? -15.541 -7.146 15.502 1.00 94.50 89 GLN A C 1
ATOM 692 O O . GLN A 1 89 ? -16.563 -7.548 16.060 1.00 94.50 89 GLN A O 1
ATOM 697 N N . ARG A 1 90 ? -14.745 -6.227 16.061 1.00 94.88 90 ARG A N 1
ATOM 698 C CA . ARG A 1 90 ? -15.011 -5.624 17.378 1.00 94.88 90 ARG A CA 1
ATOM 699 C C . ARG A 1 90 ? -16.290 -4.791 17.381 1.00 94.88 90 ARG A C 1
ATOM 701 O O . ARG A 1 90 ? -17.076 -4.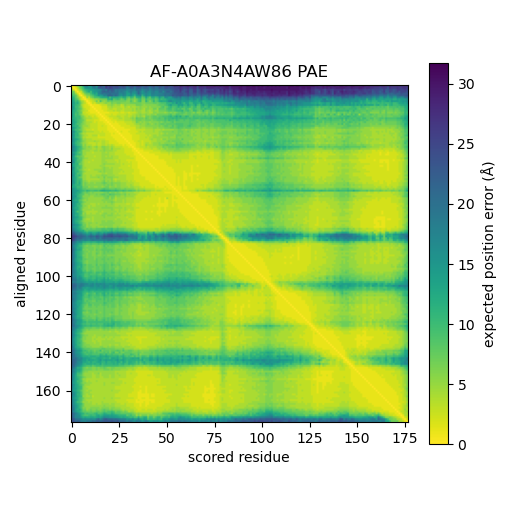893 18.322 1.00 94.88 90 ARG A O 1
ATOM 708 N N . LEU A 1 91 ? -16.516 -4.010 16.328 1.00 96.69 91 LEU A N 1
ATOM 709 C CA . LEU A 1 91 ? -17.732 -3.219 16.165 1.00 96.69 91 LEU A CA 1
ATOM 710 C C . LEU A 1 91 ? -18.967 -4.122 16.074 1.00 96.69 91 LEU A C 1
ATOM 712 O O . LEU A 1 91 ? -19.962 -3.877 16.755 1.00 96.69 91 LEU A O 1
ATOM 716 N N . HIS A 1 92 ? -18.887 -5.192 15.282 1.00 96.62 92 HIS A N 1
ATOM 717 C CA . HIS A 1 92 ? -19.967 -6.164 15.162 1.00 96.62 92 HIS A CA 1
ATOM 718 C C . HIS A 1 92 ? -20.259 -6.854 16.502 1.00 96.62 92 HIS A C 1
ATOM 720 O O . HIS A 1 92 ? -21.410 -6.891 16.927 1.00 96.62 92 HIS A O 1
ATOM 726 N N . ALA A 1 93 ? -19.227 -7.306 17.221 1.00 96.12 93 ALA A N 1
ATOM 727 C CA . ALA A 1 93 ? -19.384 -7.929 18.535 1.00 96.12 93 ALA A CA 1
ATOM 728 C C . ALA A 1 93 ? -20.039 -6.989 19.564 1.00 96.12 93 ALA A C 1
ATOM 730 O O . ALA A 1 93 ? -20.897 -7.419 20.337 1.00 96.12 93 ALA A O 1
ATOM 731 N N . LEU A 1 94 ? -19.674 -5.701 19.561 1.00 96.94 94 LEU A N 1
ATOM 732 C CA . LEU A 1 94 ? -20.326 -4.701 20.407 1.00 96.94 94 LEU A CA 1
ATOM 733 C C . LEU A 1 94 ? -21.800 -4.518 20.022 1.00 96.94 94 LEU A C 1
ATOM 735 O O . LEU A 1 94 ? -22.654 -4.459 20.906 1.00 96.94 94 LEU A O 1
ATOM 739 N N . SER A 1 95 ? -22.105 -4.458 18.723 1.00 96.75 95 SER A N 1
ATOM 740 C CA . SER A 1 95 ? -23.483 -4.325 18.239 1.00 96.75 95 SER A CA 1
ATOM 741 C C . SER A 1 95 ? -24.354 -5.514 18.644 1.00 96.75 95 SER A C 1
ATOM 743 O O . SER A 1 95 ? -25.459 -5.319 19.144 1.00 96.75 95 SER A O 1
ATOM 745 N N . GLU A 1 96 ? -23.855 -6.741 18.485 1.00 97.00 96 GLU A N 1
ATOM 746 C CA . GLU A 1 96 ? -24.566 -7.949 18.917 1.00 97.00 96 GLU A CA 1
ATOM 747 C C . GLU A 1 96 ? -24.809 -7.934 20.429 1.00 97.00 96 GLU A C 1
ATOM 749 O O . GLU A 1 96 ? -25.910 -8.241 20.893 1.00 97.00 96 GLU A O 1
ATOM 754 N N . LYS A 1 97 ? -23.814 -7.497 21.215 1.00 95.38 97 LYS A N 1
ATOM 755 C CA . LYS A 1 97 ? -23.969 -7.405 22.668 1.00 95.38 97 LYS A CA 1
ATOM 756 C C . LYS A 1 97 ? -25.036 -6.392 23.077 1.00 95.38 97 LYS A C 1
ATOM 758 O O . LYS A 1 97 ? -25.797 -6.657 24.007 1.00 95.38 97 LYS A O 1
ATOM 763 N N . LEU A 1 98 ? -25.100 -5.245 22.402 1.00 95.75 98 LEU A N 1
ATOM 764 C CA . LEU A 1 98 ? -26.131 -4.233 22.640 1.00 95.75 98 LEU A CA 1
ATOM 765 C C . LEU A 1 98 ? -27.532 -4.801 22.374 1.00 95.75 98 LEU A C 1
ATOM 767 O O . LEU A 1 98 ? -28.410 -4.670 23.227 1.00 95.75 98 LEU A O 1
ATOM 771 N N . LEU A 1 99 ? -27.712 -5.503 21.252 1.00 96.06 99 LEU A N 1
ATOM 772 C CA . LEU A 1 99 ? -28.984 -6.136 20.888 1.00 96.06 99 LEU A CA 1
ATOM 773 C C . LEU A 1 99 ? -29.403 -7.230 21.881 1.00 96.06 99 LEU A C 1
ATOM 775 O O . LEU A 1 99 ? -30.577 -7.339 22.237 1.00 96.06 99 LEU A O 1
ATOM 779 N N . GLU A 1 100 ? -28.459 -8.045 22.357 1.00 96.06 100 GLU A N 1
ATOM 780 C CA . GLU A 1 100 ? -28.726 -9.071 23.372 1.00 96.06 100 GLU A CA 1
ATOM 781 C C . GLU A 1 100 ? -29.250 -8.451 24.678 1.00 96.06 100 GLU A C 1
ATOM 783 O O . GLU A 1 100 ? -30.218 -8.937 25.273 1.00 96.06 100 GLU A O 1
ATOM 788 N N . GLN A 1 101 ? -28.619 -7.367 25.130 1.00 95.44 101 GLN A N 1
ATOM 789 C CA . GLN A 1 101 ? -29.001 -6.686 26.367 1.00 95.44 101 GLN A CA 1
ATOM 790 C C . GLN A 1 101 ? -30.350 -5.983 26.237 1.00 95.44 101 GLN A C 1
ATOM 792 O O . GLN A 1 101 ? -31.167 -6.067 27.150 1.00 95.44 101 GLN A O 1
ATOM 797 N N . GLU A 1 102 ? -30.641 -5.391 25.080 1.00 93.94 102 GLU A N 1
ATOM 798 C CA . GLU A 1 102 ? -31.957 -4.822 24.795 1.00 93.94 102 GLU A CA 1
ATOM 799 C C . GLU A 1 102 ? -33.064 -5.888 24.861 1.00 93.94 102 GLU A C 1
ATOM 801 O O . GLU A 1 102 ? -34.051 -5.722 25.583 1.00 93.94 102 GLU A O 1
ATOM 806 N N . ARG A 1 103 ? -32.877 -7.029 24.182 1.00 95.31 103 ARG A N 1
ATOM 807 C CA . ARG A 1 103 ? -33.853 -8.137 24.170 1.00 95.31 103 ARG A CA 1
ATOM 808 C C . ARG A 1 103 ? -34.092 -8.729 25.554 1.00 95.31 103 ARG A C 1
ATOM 810 O O . ARG A 1 103 ? -35.224 -9.065 25.894 1.00 95.31 103 ARG A O 1
ATOM 817 N N . SER A 1 104 ? -33.034 -8.859 26.349 1.00 94.94 104 SER A N 1
ATOM 818 C CA . SER A 1 104 ? -33.112 -9.396 27.711 1.00 94.94 104 SER A CA 1
ATOM 819 C C . SER A 1 104 ? -33.539 -8.360 28.757 1.00 94.94 104 SER A C 1
ATOM 821 O O . SER A 1 104 ? -33.682 -8.718 29.925 1.00 94.94 104 SER A O 1
ATOM 823 N N . ARG A 1 105 ? -33.761 -7.092 28.365 1.00 91.69 105 ARG A N 1
ATOM 824 C CA . ARG A 1 105 ? -33.944 -5.948 29.282 1.00 91.69 105 ARG A CA 1
ATOM 825 C C . ARG A 1 105 ? -32.814 -5.838 30.319 1.00 91.69 105 ARG A C 1
ATOM 827 O O . ARG A 1 105 ? -33.029 -5.372 31.437 1.00 91.69 105 ARG A O 1
ATOM 834 N N . GLY A 1 106 ? -31.623 -6.302 29.945 1.00 88.19 106 GLY A N 1
ATOM 835 C CA . GLY A 1 106 ? -30.398 -6.180 30.718 1.00 88.19 106 GLY A CA 1
ATOM 836 C C . GLY A 1 106 ? -29.796 -4.781 30.602 1.00 88.19 106 GLY A C 1
ATOM 837 O O . GLY A 1 106 ? -30.268 -3.931 29.846 1.00 88.19 106 GLY A O 1
ATOM 838 N N . SER A 1 107 ? -28.736 -4.528 31.364 1.00 90.56 107 SER A N 1
ATOM 839 C CA . SER A 1 107 ? -28.003 -3.264 31.319 1.00 90.56 107 SER A CA 1
ATOM 840 C C . SER A 1 107 ? -26.525 -3.500 31.034 1.00 90.56 107 SER A C 1
ATOM 842 O O . SER A 1 107 ? -25.911 -4.461 31.495 1.00 90.56 107 SER A O 1
ATOM 844 N N . LEU A 1 108 ? -25.939 -2.585 30.265 1.00 92.69 108 LEU A N 1
ATOM 845 C CA . LEU A 1 108 ? -24.498 -2.507 30.064 1.00 92.69 108 LEU A CA 1
ATOM 846 C C . LEU A 1 108 ? -23.915 -1.452 30.985 1.00 92.69 108 LEU A C 1
ATOM 848 O O . LEU A 1 108 ? -24.456 -0.356 31.137 1.00 92.69 108 LEU A O 1
ATOM 852 N N . THR A 1 109 ? -22.777 -1.774 31.589 1.00 95.38 109 THR A N 1
ATOM 853 C CA . THR A 1 109 ? -22.052 -0.796 32.390 1.00 95.38 109 THR A CA 1
ATOM 854 C C . THR A 1 109 ? -21.336 0.192 31.475 1.00 95.38 109 THR A C 1
ATOM 856 O O . THR A 1 109 ? -20.815 -0.166 30.415 1.00 95.38 109 THR A O 1
ATOM 859 N N . ILE A 1 110 ? -21.231 1.444 31.923 1.00 96.19 110 ILE A N 1
ATOM 860 C CA . ILE A 1 110 ? -20.407 2.458 31.250 1.00 96.19 110 ILE A CA 1
ATOM 861 C C . ILE A 1 110 ? -18.956 1.967 31.124 1.00 96.19 110 ILE A C 1
ATOM 863 O O . ILE A 1 110 ? -18.303 2.222 30.115 1.00 96.19 110 ILE A O 1
ATOM 867 N N . SER A 1 111 ? -18.456 1.227 32.120 1.00 96.25 111 SER A N 1
ATOM 868 C CA . SER A 1 111 ? -17.115 0.635 32.093 1.00 96.25 111 SER A CA 1
ATOM 869 C C . SER A 1 111 ? -16.931 -0.343 30.932 1.00 96.25 111 SER A C 1
ATOM 871 O O . SER A 1 111 ? -15.916 -0.263 30.250 1.00 96.25 111 SER A O 1
ATOM 873 N N . TYR A 1 112 ? -17.916 -1.205 30.649 1.0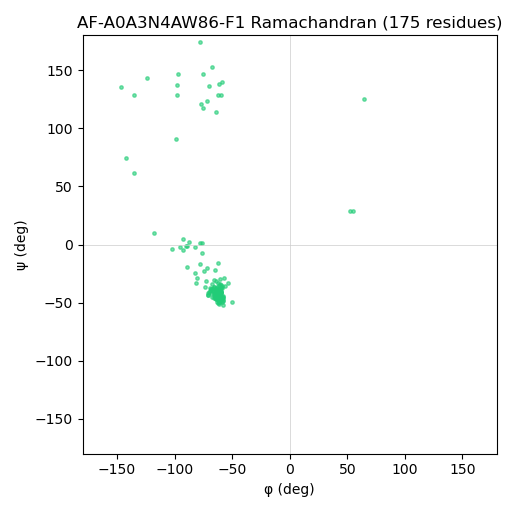0 95.56 112 TYR A N 1
ATOM 874 C CA . TYR A 1 112 ? -17.853 -2.109 29.497 1.00 95.56 112 TYR A CA 1
ATOM 875 C C . TYR A 1 112 ? -17.769 -1.334 28.177 1.00 95.56 112 TYR A C 1
ATOM 877 O O . TYR A 1 112 ? -16.899 -1.613 27.353 1.00 95.56 112 TYR A O 1
ATOM 885 N N . LEU A 1 113 ? -18.630 -0.325 27.993 1.00 96.56 113 LEU A N 1
ATOM 886 C CA . LEU A 1 113 ? -18.635 0.490 26.774 1.00 96.56 113 LEU A CA 1
ATOM 887 C C . LEU A 1 113 ? -17.303 1.224 26.586 1.00 96.56 113 LEU A C 1
ATOM 889 O O . LEU A 1 113 ? -16.756 1.227 25.487 1.00 96.56 113 LEU A O 1
ATOM 893 N N . LYS A 1 114 ? -16.737 1.781 27.665 1.00 97.50 114 LYS A N 1
ATOM 894 C CA . LYS A 1 114 ? -15.404 2.401 27.644 1.00 97.50 114 LYS A CA 1
ATOM 895 C C . LYS A 1 114 ? -14.330 1.417 27.191 1.00 97.50 114 LYS A C 1
ATOM 897 O O . LYS A 1 114 ? -13.518 1.770 26.342 1.00 97.50 114 LYS A O 1
ATOM 902 N N . THR A 1 115 ? -14.333 0.193 27.719 1.00 97.31 115 THR A N 1
ATOM 903 C CA . THR A 1 115 ? -13.372 -0.840 27.313 1.00 97.31 115 THR A CA 1
ATOM 904 C C . THR A 1 115 ? -13.537 -1.224 25.844 1.00 97.31 115 THR A C 1
ATOM 906 O O . THR A 1 115 ? -12.538 -1.308 25.134 1.00 97.31 115 THR A O 1
ATOM 909 N N . ALA A 1 116 ? -14.769 -1.411 25.363 1.00 96.38 116 ALA A N 1
ATOM 910 C CA . ALA A 1 116 ? -15.028 -1.752 23.964 1.00 96.38 116 ALA A CA 1
ATOM 911 C C . ALA A 1 116 ? -14.577 -0.635 23.006 1.00 96.38 116 ALA A C 1
ATOM 913 O O . ALA A 1 116 ? -13.890 -0.901 22.020 1.00 96.38 116 ALA A O 1
ATOM 914 N N . VAL A 1 117 ? -14.901 0.624 23.325 1.00 96.44 117 VAL A N 1
ATOM 915 C CA . VAL A 1 117 ? -14.458 1.795 22.551 1.00 96.44 117 VAL A CA 1
ATOM 916 C C . VAL A 1 117 ? -12.938 1.913 22.557 1.00 96.44 117 VAL A C 1
ATOM 918 O O . VAL A 1 117 ? -12.348 2.095 21.496 1.00 96.44 117 VAL A O 1
ATOM 921 N N . TYR A 1 118 ? -12.297 1.751 23.716 1.00 96.00 118 TYR A N 1
ATOM 922 C CA . TYR A 1 118 ? -10.840 1.797 23.820 1.00 96.00 118 TYR A CA 1
ATOM 923 C C . TYR A 1 118 ? -10.176 0.736 22.937 1.00 96.00 118 TYR A C 1
ATOM 925 O O . TYR A 1 118 ? -9.272 1.060 22.178 1.00 96.00 118 TYR A O 1
ATOM 933 N N . GLN A 1 119 ? -10.665 -0.507 22.962 1.00 94.00 119 GLN A N 1
ATOM 934 C CA . GLN A 1 119 ? -10.137 -1.574 22.107 1.00 94.00 119 GLN A CA 1
ATOM 935 C C . GLN A 1 119 ? -10.281 -1.246 20.616 1.00 94.00 119 GLN A C 1
ATOM 937 O O . GLN A 1 119 ? -9.341 -1.457 19.856 1.00 94.00 119 GLN A O 1
ATOM 942 N N . MET A 1 120 ? -11.425 -0.699 20.191 1.00 94.69 120 MET A N 1
ATOM 943 C CA . MET A 1 120 ? -11.618 -0.259 18.804 1.00 94.69 120 MET A CA 1
ATOM 944 C C . MET A 1 120 ? -10.673 0.889 18.424 1.00 94.69 120 MET A C 1
ATOM 946 O O . MET A 1 120 ? -10.097 0.868 17.341 1.00 94.69 120 MET A O 1
ATOM 950 N N . GLN A 1 121 ? -10.456 1.856 19.319 1.00 93.19 121 GLN A N 1
ATOM 951 C CA . GLN A 1 121 ? -9.473 2.923 19.111 1.00 93.19 121 GLN A CA 1
ATOM 952 C C . GLN A 1 121 ? -8.045 2.373 19.023 1.00 93.19 121 GLN A C 1
ATOM 954 O O . GLN A 1 121 ? -7.259 2.853 18.213 1.00 93.19 121 GLN A O 1
ATOM 959 N N . THR A 1 122 ? -7.700 1.364 19.827 1.00 91.06 122 THR A N 1
ATOM 960 C CA . THR A 1 122 ? -6.399 0.694 19.742 1.00 91.06 122 THR A CA 1
ATOM 961 C C . THR A 1 122 ? -6.205 0.023 18.385 1.00 91.06 122 THR A C 1
ATOM 963 O O . THR A 1 122 ? -5.144 0.204 17.797 1.00 91.06 122 THR A O 1
ATOM 966 N N . GLU A 1 123 ? -7.208 -0.690 17.856 1.00 89.88 123 GLU A N 1
ATOM 967 C CA . GLU A 1 123 ? -7.103 -1.279 16.509 1.00 89.88 123 GLU A CA 1
ATOM 968 C C . GLU A 1 123 ? -6.986 -0.202 15.428 1.00 89.88 123 GLU A C 1
ATOM 970 O O . GLU A 1 123 ? -6.126 -0.303 14.558 1.00 89.88 123 GLU A O 1
ATOM 975 N N . LEU A 1 124 ? -7.797 0.859 15.503 1.00 87.81 124 LEU A N 1
ATOM 976 C CA . LEU A 1 124 ? -7.754 1.960 14.537 1.00 87.81 124 LEU A CA 1
ATOM 977 C C . LEU A 1 124 ? -6.379 2.645 14.504 1.00 87.81 124 LEU A C 1
ATOM 979 O O . LEU A 1 124 ? -5.899 3.011 13.438 1.00 87.81 124 LEU A O 1
ATOM 983 N N . ASN A 1 125 ? -5.736 2.791 15.663 1.00 86.44 125 ASN A N 1
ATOM 984 C CA . ASN A 1 125 ? -4.436 3.450 15.795 1.00 86.44 125 ASN A CA 1
ATOM 985 C C . ASN A 1 125 ? -3.241 2.498 15.629 1.00 86.44 125 ASN A C 1
ATOM 987 O O . ASN A 1 125 ? -2.095 2.942 15.719 1.00 86.44 125 ASN A O 1
ATOM 991 N N . ARG A 1 126 ? -3.476 1.197 15.420 1.00 85.38 126 ARG A N 1
ATOM 992 C CA . ARG A 1 126 ? -2.412 0.191 15.301 1.00 85.38 126 ARG A CA 1
ATOM 993 C C . ARG A 1 126 ? -1.547 0.411 14.063 1.00 85.38 126 ARG A C 1
ATOM 995 O O . ARG A 1 126 ? -0.341 0.186 14.109 1.00 85.38 126 ARG A O 1
ATOM 1002 N N . GLU A 1 127 ? -2.158 0.852 12.970 1.00 82.75 127 GLU A N 1
ATOM 1003 C CA . GLU A 1 127 ? -1.474 1.199 11.731 1.00 82.75 127 GLU A CA 1
ATOM 1004 C C . GLU A 1 127 ? -2.206 2.352 11.049 1.00 82.75 127 GLU A C 1
ATOM 1006 O O . GLU A 1 127 ? -3.431 2.340 10.954 1.00 82.75 127 GLU A O 1
ATOM 1011 N N . ILE A 1 128 ? -1.451 3.338 10.561 1.00 85.44 128 ILE A N 1
ATOM 1012 C CA . ILE A 1 128 ? -2.013 4.420 9.752 1.00 85.44 128 ILE A CA 1
ATOM 1013 C C . ILE A 1 128 ? -2.294 3.856 8.354 1.00 85.44 128 ILE A C 1
ATOM 1015 O O . ILE A 1 128 ? -1.341 3.442 7.681 1.00 85.44 128 ILE A O 1
ATOM 1019 N N . PRO A 1 129 ? -3.562 3.827 7.908 1.00 87.56 129 PRO A N 1
ATOM 1020 C CA . PRO A 1 129 ? -3.901 3.326 6.589 1.00 87.56 129 PRO A CA 1
ATOM 1021 C C . PRO A 1 129 ? -3.354 4.257 5.507 1.00 87.56 129 PRO A C 1
ATOM 1023 O O . PRO A 1 129 ? -3.177 5.461 5.702 1.00 87.56 129 PRO A O 1
ATOM 1026 N N . LEU A 1 130 ? -3.095 3.686 4.340 1.00 91.50 130 LEU A N 1
ATOM 1027 C CA . LEU A 1 130 ? -2.563 4.403 3.188 1.00 91.50 130 LEU A CA 1
ATOM 1028 C C . LEU A 1 130 ? -3.482 5.550 2.745 1.00 91.50 130 LEU A C 1
ATOM 1030 O O . LEU A 1 130 ? -3.005 6.622 2.388 1.00 91.50 130 LEU A O 1
ATOM 1034 N N . GLU A 1 131 ? -4.792 5.361 2.852 1.00 92.19 131 GLU A N 1
ATOM 1035 C CA . GLU A 1 131 ? -5.806 6.379 2.596 1.00 92.19 131 GLU A CA 1
ATOM 1036 C C . GLU A 1 131 ? -5.634 7.603 3.510 1.00 92.19 131 GLU A C 1
ATOM 1038 O O . GLU A 1 131 ? -5.789 8.736 3.057 1.00 92.19 131 GLU A O 1
ATOM 1043 N N . GLU A 1 132 ? -5.250 7.404 4.775 1.00 92.69 132 GLU A N 1
ATOM 1044 C CA . GLU A 1 132 ? -4.982 8.506 5.706 1.00 92.69 132 GLU A CA 1
ATOM 1045 C C . GLU A 1 132 ? -3.661 9.214 5.377 1.00 92.69 132 GLU A C 1
ATOM 1047 O O . GLU A 1 132 ? -3.593 10.440 5.446 1.00 92.69 132 GLU A O 1
ATOM 1052 N N . LEU A 1 133 ? -2.629 8.484 4.940 1.00 94.19 133 LEU A N 1
ATOM 1053 C CA . LEU A 1 133 ? -1.393 9.106 4.446 1.00 94.19 133 LEU A CA 1
ATOM 1054 C C . LEU A 1 133 ? -1.656 9.964 3.196 1.00 94.19 133 LEU A C 1
ATOM 1056 O O . LEU A 1 133 ? -1.138 11.075 3.086 1.00 94.19 133 LEU A O 1
ATOM 1060 N N . LEU A 1 134 ? -2.505 9.490 2.278 1.00 96.00 134 LEU A N 1
ATOM 1061 C CA . LEU A 1 134 ? -2.927 10.255 1.101 1.00 96.00 134 LEU A CA 1
ATOM 1062 C C . LEU A 1 134 ? -3.762 11.482 1.485 1.00 96.00 134 LEU A C 1
ATOM 1064 O O . LEU A 1 134 ? -3.577 12.550 0.904 1.00 96.00 134 LEU A O 1
ATOM 1068 N N . ARG A 1 135 ? -4.633 11.373 2.495 1.00 95.75 135 ARG A N 1
ATOM 1069 C CA . ARG A 1 135 ? -5.369 12.525 3.034 1.00 95.75 135 ARG A CA 1
ATOM 1070 C C . ARG A 1 135 ? -4.416 13.575 3.615 1.00 95.75 135 ARG A C 1
ATOM 1072 O O . ARG A 1 135 ? -4.612 14.763 3.381 1.00 95.75 135 ARG A O 1
ATOM 1079 N N . GLN A 1 136 ? -3.376 13.161 4.343 1.00 94.25 136 GLN A N 1
ATOM 1080 C CA . GLN A 1 136 ? -2.345 14.077 4.851 1.00 94.25 136 GLN A CA 1
ATOM 1081 C C . GLN A 1 136 ? -1.577 14.757 3.713 1.00 94.25 136 GLN A C 1
ATOM 1083 O O . GLN A 1 136 ? -1.320 15.957 3.785 1.00 94.25 136 GLN A O 1
ATOM 1088 N N . LEU A 1 137 ? -1.268 14.018 2.643 1.00 95.75 137 LEU A N 1
ATOM 1089 C CA . LEU A 1 137 ? -0.633 14.578 1.452 1.00 95.75 137 LEU A CA 1
ATOM 1090 C C . LEU A 1 137 ? -1.534 15.613 0.760 1.00 95.75 137 LEU A C 1
ATOM 1092 O O . LEU A 1 137 ? -1.045 16.664 0.350 1.00 95.75 137 LEU A O 1
ATOM 1096 N N . ALA A 1 138 ? -2.841 15.344 0.676 1.00 95.31 138 ALA A N 1
ATOM 1097 C CA . ALA A 1 138 ? -3.817 16.273 0.110 1.00 95.31 138 ALA A CA 1
ATOM 1098 C C . ALA A 1 138 ? -3.871 17.596 0.890 1.00 95.31 138 ALA A C 1
ATOM 1100 O O . ALA A 1 138 ? -3.866 18.655 0.274 1.00 95.31 138 ALA A O 1
ATOM 1101 N N . VAL A 1 139 ? -3.807 17.553 2.228 1.00 94.69 139 VAL A N 1
ATOM 1102 C CA . VAL A 1 139 ? -3.735 18.773 3.056 1.00 94.69 139 VAL A CA 1
ATOM 1103 C C . VAL A 1 139 ? -2.511 19.621 2.697 1.00 94.69 139 VAL A C 1
ATOM 1105 O O . VAL A 1 139 ? -2.643 20.827 2.510 1.00 94.69 139 VAL A O 1
ATOM 1108 N N . SER A 1 140 ? -1.327 19.014 2.539 1.00 91.00 140 SER A N 1
ATOM 1109 C CA . SER A 1 140 ? -0.127 19.761 2.125 1.00 91.00 140 SER A CA 1
ATOM 1110 C C . SER A 1 140 ? -0.280 20.392 0.737 1.00 91.00 140 SER A C 1
ATOM 1112 O O . SER A 1 140 ? 0.162 21.522 0.529 1.00 91.00 140 SER A O 1
ATOM 1114 N N . ALA A 1 141 ? -0.920 19.682 -0.199 1.00 89.62 141 ALA A N 1
ATOM 1115 C CA . ALA A 1 141 ? -1.180 20.187 -1.544 1.00 89.62 141 ALA A CA 1
ATOM 1116 C C . ALA A 1 141 ? -2.151 21.381 -1.534 1.00 89.62 141 ALA A C 1
ATOM 1118 O O . ALA A 1 141 ? -1.857 22.403 -2.155 1.00 89.62 141 ALA A O 1
ATOM 1119 N N . ASP A 1 142 ? -3.253 21.285 -0.786 1.00 92.88 142 ASP A N 1
ATOM 1120 C CA . ASP A 1 142 ? -4.254 22.353 -0.658 1.00 92.88 142 ASP A CA 1
ATOM 1121 C C . ASP A 1 142 ? -3.655 23.615 -0.015 1.00 92.88 142 ASP A C 1
ATOM 1123 O O . ASP A 1 142 ? -3.899 24.742 -0.455 1.00 92.88 142 ASP A O 1
ATOM 1127 N N . GLU A 1 143 ? -2.789 23.439 0.985 1.00 93.25 143 GLU A N 1
ATOM 1128 C CA . GLU A 1 143 ? -2.077 24.531 1.655 1.00 93.25 143 GLU A CA 1
ATOM 1129 C C . GLU A 1 143 ? -0.899 25.099 0.837 1.00 93.25 143 GLU A C 1
ATOM 1131 O O . GLU A 1 143 ? -0.218 26.012 1.307 1.00 93.25 143 GLU A O 1
ATOM 1136 N N . HIS A 1 144 ? -0.655 24.595 -0.382 1.00 88.69 144 HIS A N 1
ATOM 1137 C CA . HIS A 1 144 ? 0.470 24.972 -1.252 1.00 88.69 144 HIS A CA 1
ATOM 1138 C C . HIS A 1 144 ? 1.843 24.820 -0.570 1.00 88.69 144 HIS A C 1
ATOM 1140 O O . HIS A 1 144 ? 2.801 25.535 -0.881 1.00 88.69 144 HIS A O 1
ATOM 1146 N N . GLN A 1 145 ? 1.949 23.881 0.369 1.00 88.50 145 GLN A N 1
ATOM 1147 C CA . GLN A 1 145 ? 3.182 23.571 1.078 1.00 88.50 145 GLN A CA 1
ATOM 1148 C C . GLN A 1 145 ? 3.877 22.368 0.430 1.00 88.50 145 GLN A C 1
ATOM 1150 O O . GLN A 1 145 ? 3.218 21.445 -0.055 1.00 88.50 145 GLN A O 1
ATOM 1155 N N . PRO A 1 146 ? 5.220 22.327 0.429 1.00 86.56 146 PRO A N 1
ATOM 1156 C CA . PRO A 1 146 ? 5.927 21.141 -0.021 1.00 86.56 146 PRO A CA 1
ATOM 1157 C C . PRO A 1 146 ? 5.581 19.959 0.890 1.00 86.56 146 PRO A C 1
ATOM 1159 O O . PRO A 1 146 ? 5.706 20.043 2.113 1.00 86.56 146 PRO A O 1
ATOM 1162 N N . ALA A 1 147 ? 5.176 18.841 0.288 1.00 87.50 147 ALA A N 1
ATOM 1163 C CA . ALA A 1 147 ? 4.938 17.609 1.025 1.00 87.50 147 ALA A CA 1
ATOM 1164 C C . ALA A 1 147 ? 6.214 17.161 1.756 1.00 87.50 147 ALA A C 1
ATOM 1166 O O . ALA A 1 147 ? 7.320 17.220 1.211 1.00 87.50 147 ALA A O 1
ATOM 1167 N N . SER A 1 148 ? 6.059 16.674 2.988 1.00 92.44 148 SER A N 1
ATOM 1168 C CA . SER A 1 148 ? 7.182 16.138 3.759 1.00 92.44 148 SER A CA 1
ATOM 1169 C C . SER A 1 148 ? 7.827 14.955 3.020 1.00 92.44 148 SER A C 1
ATOM 1171 O O . SER A 1 148 ? 7.123 13.992 2.702 1.00 92.44 148 SER A O 1
ATOM 1173 N N . PRO A 1 149 ? 9.160 14.940 2.810 1.00 94.38 149 PRO A N 1
ATOM 1174 C CA . PRO A 1 149 ? 9.846 13.795 2.205 1.00 94.38 149 PRO A CA 1
ATOM 1175 C C . PRO A 1 149 ? 9.626 12.486 2.974 1.00 94.38 149 PRO A C 1
ATOM 1177 O O . PRO A 1 149 ? 9.631 11.405 2.391 1.00 94.38 149 PRO A O 1
ATOM 1180 N N . VAL A 1 150 ? 9.408 12.581 4.291 1.00 95.12 150 VAL A N 1
ATOM 1181 C CA . VAL A 1 150 ? 9.088 11.427 5.140 1.00 95.12 150 VAL A CA 1
ATOM 1182 C C . VAL A 1 150 ? 7.706 10.871 4.799 1.00 95.12 150 VAL A C 1
ATOM 1184 O O . VAL A 1 150 ? 7.565 9.656 4.700 1.00 95.12 150 VAL A O 1
ATOM 1187 N N . LEU A 1 151 ? 6.714 11.739 4.577 1.00 94.81 151 LEU A N 1
ATOM 1188 C CA . LEU A 1 151 ? 5.356 11.332 4.209 1.00 94.81 151 LEU A CA 1
ATOM 1189 C C . LEU A 1 151 ? 5.340 10.649 2.838 1.00 94.81 151 LEU A C 1
ATOM 1191 O O . LEU A 1 151 ? 4.771 9.570 2.706 1.00 94.81 151 LEU A O 1
ATOM 1195 N N . ILE A 1 152 ? 6.020 11.231 1.845 1.00 96.44 152 ILE A N 1
ATOM 1196 C CA . ILE A 1 152 ? 6.141 10.629 0.508 1.00 96.44 152 ILE A CA 1
ATOM 1197 C C . ILE A 1 152 ? 6.772 9.240 0.601 1.00 96.44 152 ILE A C 1
ATOM 1199 O O . ILE A 1 152 ? 6.206 8.270 0.107 1.00 96.44 152 ILE A O 1
ATOM 1203 N N . LYS A 1 153 ? 7.886 9.114 1.331 1.00 95.31 153 LYS A N 1
ATOM 1204 C CA . LYS A 1 153 ? 8.532 7.817 1.539 1.00 95.31 153 LYS A CA 1
ATOM 1205 C C . LYS A 1 153 ? 7.606 6.805 2.221 1.00 95.31 153 LYS A C 1
ATOM 1207 O O . LYS A 1 153 ? 7.590 5.646 1.828 1.00 95.31 153 LYS A O 1
ATOM 1212 N N . GLN A 1 154 ? 6.839 7.219 3.230 1.00 94.31 154 GLN A N 1
ATOM 1213 C CA . GLN A 1 154 ? 5.879 6.333 3.895 1.00 94.31 154 GLN A CA 1
ATOM 1214 C C . GLN A 1 154 ? 4.798 5.843 2.929 1.00 94.31 154 GLN A C 1
ATOM 1216 O O . GLN A 1 154 ? 4.466 4.660 2.950 1.00 94.31 154 GLN A O 1
ATOM 1221 N N . ILE A 1 155 ? 4.276 6.723 2.074 1.00 95.75 155 ILE A N 1
AT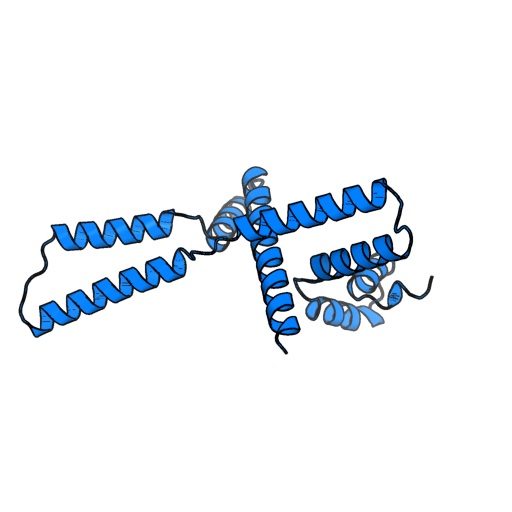OM 1222 C CA . ILE A 1 155 ? 3.302 6.361 1.039 1.00 95.75 155 ILE A CA 1
ATOM 1223 C C . ILE A 1 155 ? 3.918 5.348 0.070 1.00 95.75 155 ILE A C 1
ATOM 1225 O O . ILE A 1 155 ? 3.334 4.285 -0.144 1.00 95.75 155 ILE A O 1
ATOM 1229 N N . ASP A 1 156 ? 5.118 5.624 -0.444 1.00 95.69 156 ASP A N 1
ATOM 1230 C CA . ASP A 1 156 ? 5.822 4.736 -1.372 1.00 95.69 156 ASP A CA 1
ATOM 1231 C C . ASP A 1 156 ? 6.102 3.365 -0.745 1.00 95.69 156 ASP A C 1
ATOM 1233 O O . ASP A 1 156 ? 5.874 2.326 -1.371 1.00 95.69 156 ASP A O 1
ATOM 1237 N N . ASP A 1 157 ? 6.573 3.332 0.502 1.00 94.00 157 ASP A N 1
ATOM 1238 C CA . ASP A 1 157 ? 6.851 2.094 1.230 1.00 94.00 157 ASP A CA 1
ATOM 1239 C C . ASP A 1 157 ? 5.561 1.277 1.436 1.00 94.00 157 ASP A C 1
ATOM 1241 O O . ASP A 1 157 ? 5.563 0.061 1.221 1.00 94.00 157 ASP A O 1
ATOM 1245 N N . ARG A 1 158 ? 4.435 1.930 1.773 1.00 93.12 158 ARG A N 1
ATOM 1246 C CA . ARG A 1 158 ? 3.120 1.274 1.914 1.00 93.12 158 ARG A CA 1
ATOM 1247 C C . ARG A 1 158 ? 2.599 0.733 0.590 1.00 93.12 158 ARG A C 1
ATOM 1249 O O . ARG A 1 158 ? 2.146 -0.410 0.543 1.00 93.12 158 ARG A O 1
ATOM 1256 N N . TRP A 1 159 ? 2.707 1.508 -0.485 1.00 95.44 159 TRP A N 1
ATOM 1257 C CA . TRP A 1 159 ? 2.288 1.077 -1.816 1.00 95.44 159 TRP A CA 1
ATOM 1258 C C . TRP A 1 159 ? 3.101 -0.135 -2.277 1.00 95.44 159 TRP A C 1
ATOM 1260 O O . TRP A 1 159 ? 2.547 -1.155 -2.686 1.00 95.44 159 TRP A O 1
ATOM 1270 N N . ASN A 1 160 ? 4.425 -0.073 -2.119 1.00 95.31 160 ASN A N 1
ATOM 1271 C CA . ASN A 1 160 ? 5.326 -1.170 -2.459 1.00 95.31 160 ASN A CA 1
ATOM 1272 C C . ASN A 1 160 ? 5.057 -2.433 -1.630 1.00 95.31 160 ASN A C 1
ATOM 1274 O O . ASN A 1 160 ? 5.134 -3.539 -2.173 1.00 95.31 160 ASN A O 1
ATOM 1278 N N . ALA A 1 161 ? 4.741 -2.293 -0.341 1.00 93.88 161 ALA A N 1
ATOM 1279 C CA . ALA A 1 161 ? 4.359 -3.409 0.519 1.00 93.88 161 ALA A CA 1
ATOM 1280 C C . ALA A 1 161 ? 3.078 -4.094 0.011 1.00 93.88 161 ALA A C 1
ATOM 1282 O O . ALA A 1 161 ? 3.075 -5.305 -0.229 1.00 93.88 161 ALA A O 1
ATOM 1283 N N . LEU A 1 162 ? 2.020 -3.316 -0.241 1.00 93.94 162 LEU A N 1
ATOM 1284 C CA . LEU A 1 162 ? 0.744 -3.829 -0.746 1.00 93.94 162 LEU A CA 1
ATOM 1285 C C . LEU A 1 162 ? 0.882 -4.485 -2.123 1.00 93.94 162 LEU A C 1
ATOM 1287 O O . LEU A 1 162 ? 0.377 -5.591 -2.317 1.00 93.94 162 LEU A O 1
ATOM 1291 N N . LEU A 1 163 ? 1.606 -3.860 -3.057 1.00 95.62 163 LEU A N 1
ATOM 1292 C CA . LEU A 1 163 ? 1.859 -4.434 -4.382 1.00 95.62 163 LEU A CA 1
ATOM 1293 C C . LEU A 1 163 ? 2.650 -5.743 -4.292 1.00 95.62 163 LEU A C 1
ATOM 1295 O O . LEU A 1 163 ? 2.296 -6.711 -4.962 1.00 95.62 163 LEU A O 1
ATOM 1299 N N . SER A 1 164 ? 3.672 -5.808 -3.432 1.00 95.94 164 SER A N 1
ATOM 1300 C CA . SER A 1 164 ? 4.463 -7.033 -3.232 1.00 95.94 164 SER A CA 1
ATOM 1301 C C . SER A 1 164 ? 3.599 -8.167 -2.676 1.00 95.94 164 SER A C 1
ATOM 1303 O O . SER A 1 164 ? 3.685 -9.304 -3.142 1.00 95.94 164 SER A O 1
ATOM 1305 N N . ARG A 1 165 ? 2.703 -7.859 -1.729 1.00 94.38 165 ARG A N 1
ATOM 1306 C CA . ARG A 1 165 ? 1.748 -8.832 -1.186 1.00 94.38 165 ARG A CA 1
ATOM 1307 C C . ARG A 1 165 ? 0.712 -9.271 -2.222 1.00 94.38 165 ARG A C 1
ATOM 1309 O O . ARG A 1 165 ? 0.460 -10.468 -2.342 1.00 94.38 165 ARG A O 1
ATOM 1316 N N . TYR A 1 166 ? 0.136 -8.341 -2.984 1.00 95.25 166 TYR A N 1
ATOM 1317 C CA . TYR A 1 166 ? -0.813 -8.656 -4.057 1.00 95.25 166 TYR A CA 1
ATOM 1318 C C . TYR A 1 166 ? -0.176 -9.559 -5.123 1.00 95.25 166 TYR A C 1
ATOM 1320 O O . TYR A 1 166 ? -0.764 -10.566 -5.522 1.00 95.25 166 TYR A O 1
ATOM 1328 N N . HIS A 1 167 ? 1.058 -9.250 -5.520 1.00 95.56 167 HIS A N 1
ATOM 1329 C CA . HIS A 1 167 ? 1.837 -10.064 -6.443 1.00 95.56 167 HIS A CA 1
ATOM 1330 C C . HIS A 1 167 ? 2.030 -11.494 -5.931 1.00 95.56 167 HIS A C 1
ATOM 1332 O O . HIS A 1 167 ? 1.664 -12.447 -6.617 1.00 95.56 167 HIS A O 1
ATOM 1338 N N . HIS A 1 168 ? 2.509 -11.646 -4.696 1.00 94.81 168 HIS A N 1
ATOM 1339 C CA . HIS A 1 168 ? 2.708 -12.952 -4.072 1.00 94.81 168 HIS A CA 1
ATOM 1340 C C . HIS A 1 168 ? 1.409 -13.780 -4.002 1.00 94.81 168 HIS A C 1
ATOM 1342 O O . HIS A 1 168 ? 1.396 -14.947 -4.390 1.00 94.81 168 HIS A O 1
ATOM 1348 N N . LEU A 1 169 ? 0.287 -13.175 -3.593 1.00 93.75 169 LEU A N 1
ATOM 1349 C CA . LEU A 1 169 ? -1.019 -13.852 -3.555 1.00 93.75 169 LEU A CA 1
ATOM 1350 C C . LEU A 1 169 ? -1.507 -14.275 -4.953 1.00 93.75 169 LEU A C 1
ATOM 1352 O O . LEU A 1 169 ? -2.096 -1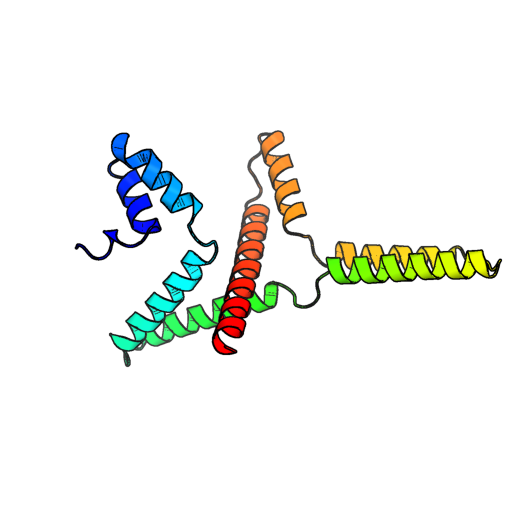5.346 -5.119 1.00 93.75 169 LEU A O 1
ATOM 1356 N N . THR A 1 170 ? -1.232 -13.463 -5.975 1.00 93.75 170 THR A N 1
ATOM 1357 C CA . THR A 1 170 ? -1.561 -13.787 -7.372 1.00 93.75 170 THR A CA 1
ATOM 1358 C C . THR A 1 170 ? -0.735 -14.976 -7.874 1.00 93.75 170 THR A C 1
ATOM 1360 O O . THR A 1 170 ? -1.259 -15.875 -8.528 1.00 93.75 170 THR A O 1
ATOM 1363 N N . GLN A 1 171 ? 0.548 -15.047 -7.518 1.00 90.81 171 GLN A N 1
ATOM 1364 C CA . GLN A 1 171 ? 1.403 -16.186 -7.863 1.00 90.81 171 GLN A CA 1
ATOM 1365 C C . GLN A 1 171 ? 0.950 -17.483 -7.182 1.00 90.81 171 GLN A C 1
ATOM 1367 O O . GLN A 1 171 ? 0.892 -18.533 -7.825 1.00 90.81 171 GLN A O 1
ATOM 1372 N N . GLN A 1 172 ? 0.575 -17.413 -5.902 1.00 90.69 172 GLN A N 1
ATOM 1373 C CA . GLN A 1 172 ? 0.060 -18.565 -5.158 1.00 90.69 172 GLN A CA 1
ATOM 1374 C C . GLN A 1 172 ? -1.241 -19.106 -5.758 1.00 90.69 172 GLN A C 1
ATOM 1376 O O . GLN A 1 172 ? -1.383 -20.311 -5.950 1.00 90.69 172 GLN A O 1
ATOM 1381 N N . THR A 1 173 ? -2.177 -18.218 -6.095 1.00 88.56 173 THR A N 1
ATOM 1382 C CA . THR A 1 173 ? -3.465 -18.611 -6.690 1.00 88.56 173 THR A CA 1
ATOM 1383 C C . THR A 1 173 ? -3.318 -19.180 -8.099 1.00 88.56 173 THR A C 1
ATOM 1385 O O . THR A 1 173 ? -4.040 -20.112 -8.447 1.00 88.56 173 THR A O 1
ATOM 1388 N N . ASN A 1 174 ? -2.361 -18.686 -8.887 1.00 82.75 174 ASN A N 1
ATOM 1389 C CA . ASN A 1 174 ? -2.058 -19.240 -10.207 1.00 82.75 174 ASN A CA 1
ATOM 1390 C C . ASN A 1 174 ? -1.341 -20.596 -10.141 1.00 82.75 174 ASN A C 1
ATOM 1392 O O . ASN A 1 174 ? -1.551 -21.418 -11.021 1.00 82.75 174 ASN A O 1
ATOM 1396 N N . SER A 1 175 ? -0.528 -20.845 -9.109 1.00 73.19 175 SER A N 1
ATOM 1397 C CA . SER A 1 175 ? 0.186 -22.122 -8.928 1.00 73.19 175 SER A CA 1
ATOM 1398 C C . SER A 1 175 ? -0.704 -23.249 -8.383 1.00 73.19 175 SER A C 1
ATOM 1400 O O . SER A 1 175 ? -0.321 -24.413 -8.435 1.00 73.19 175 SER A O 1
ATOM 1402 N N . ALA A 1 176 ? -1.866 -22.908 -7.818 1.00 59.78 176 ALA A N 1
ATOM 1403 C CA . ALA A 1 176 ? -2.834 -23.856 -7.263 1.00 59.78 176 ALA A CA 1
ATOM 1404 C C . ALA A 1 176 ? -3.891 -24.337 -8.281 1.00 59.78 176 ALA A C 1
ATOM 1406 O O . ALA A 1 176 ? -4.762 -25.128 -7.916 1.00 59.78 176 ALA A O 1
ATOM 1407 N N . ARG A 1 177 ? -3.846 -23.835 -9.521 1.00 52.44 177 ARG A N 1
ATOM 1408 C CA . ARG A 1 177 ? -4.687 -24.261 -10.649 1.00 52.44 177 ARG A CA 1
ATOM 1409 C C . ARG A 1 177 ? -3.910 -25.193 -11.565 1.00 52.44 177 ARG A C 1
ATOM 1411 O O . ARG A 1 177 ? -4.556 -26.120 -12.096 1.00 52.44 177 ARG A O 1
#

Solvent-accessible surface area (backbone atoms only — not comparable to full-atom values): 10070 Å² total; per-residue (Å²): 133,75,74,57,66,79,38,64,66,48,40,48,57,49,36,75,77,58,74,51,81,90,52,43,64,62,50,50,55,42,58,72,69,55,59,93,50,47,69,59,56,50,48,52,53,51,47,53,50,44,47,72,76,39,72,83,40,68,66,58,53,50,52,48,51,52,49,52,53,51,46,52,52,25,34,66,70,46,54,92,75,52,41,66,60,53,32,50,53,52,51,49,53,52,52,54,51,51,53,53,27,58,77,68,72,51,84,82,54,70,67,56,53,52,53,54,52,50,52,41,50,49,33,59,67,68,54,87,51,69,70,56,54,51,52,54,49,47,52,27,56,77,70,74,42,85,69,53,70,66,57,53,48,51,50,51,52,51,51,50,7,45,46,38,39,53,48,52,53,51,53,53,60,62,72,75,108

Radius of gyration: 24.07 Å; Cα contacts (8 Å, |Δi|>4): 91; chains: 1; bounding box: 62×49×67 Å

InterPro domains:
  IPR021069 ImpA, C-terminal [PF12486] (24-169)

Sequence (177 aa):
MTVLATQPESAALLWLNRPDVATYGEQLSTLENLSPLFVLNTADQSVAMARQRWPSDPSQVAESQRWARLVEARIGLAGTDSSYFQLQQRLHALSEKLLEQERSRGSLTISYLKTAVYQMQTELNREIPLEELLRQLAVSADEHQPASPVLIKQIDDRWNALLSRYHHLTQQTNSAR

Secondary structure (DSSP, 8-state):
--SGGGSHHHHHHHHHHS--HHHHHHHHHHHHT--TTHHHHHHHHHHHHHHHH-TT-HHHHHHHHHHHHHHHHHHHHT-SS-HHHHHHHHHHHHHHHHHHHHHTT----HHHHHHHHHHHHHHHTTS--HHHHHHHHHHHHHTTPPPPHHHHHHHHHHHHHHHHHHHHHHHHHHHT-